Protein AF-A0A383DY87-F1 (afdb_monomer)

Sequence (233 aa):
DFVQFTLAMIGSVWAMVYILGLPEIGGLSNLIAHANVTEKLPLIPDLSDPDVWVPVLLVPLAVQWWASYYPGAEPGGGGYIAQRMFSAKDESNAVGATFLFNVAHYALRPWPWILIALSSLVIFPELSDIQKAFPNLPADKLGHDVAYPAMLTLLPSGLLGLVAASLIAAFMSTMSTQLNLGASYLVNDFYHRFIKPAATEKELVLAGRLFTVVSVILGAGLGLMLTSAGQAF

Organism: NCBI:txid408172

Secondary structure (DSSP, 8-state):
-HHHHHHHHHHHHHHHHHHHTSTTT-SHHHHHHSHHHHTT--SS--TT-HHHHIIIIIIIIIIIHHHHHSTTSSSS--HHHHHHHHTSSSHHHHHHHHHHHHIIIIIITHHHHHHHHHHHHHHS-SHHHHHHH-TTS-GGG-SGGGHHHHHHTTS-HHHHHHHHHHHHHHHHHHHHHHHHHHHHHIIIIIIIIII-TT--HHHHHHHHHHHHHHHHHHHHHHHHH-SSGGGG-

pLDDT: mean 89.26, std 10.47, range [43.16, 98.31]

Mean predicted aligned error: 5.81 Å

Radius of gyration: 21.39 Å; Cα contacts (8 Å, |Δi|>4): 187; chains: 1; bounding box: 53×43×60 Å

Structure (mmCIF, N/CA/C/O backbone):
data_AF-A0A383DY87-F1
#
_entry.id   AF-A0A383DY87-F1
#
loop_
_atom_site.group_PDB
_atom_site.id
_atom_site.type_symbol
_atom_site.label_atom_id
_atom_site.label_alt_id
_atom_site.label_comp_id
_atom_site.label_asym_id
_atom_site.label_entity_id
_atom_site.label_seq_id
_atom_site.pdbx_PDB_ins_code
_atom_site.Cartn_x
_atom_site.Cartn_y
_atom_site.Cartn_z
_atom_site.occupancy
_atom_site.B_iso_or_equiv
_atom_site.auth_seq_id
_atom_site.auth_comp_id
_atom_site.auth_asym_id
_atom_site.auth_atom_id
_atom_site.pdbx_PDB_model_num
ATOM 1 N N . ASP A 1 1 ? -14.732 -3.062 -0.267 1.00 76.00 1 ASP A N 1
ATOM 2 C CA . ASP A 1 1 ? -13.598 -4.013 -0.315 1.00 76.00 1 ASP A CA 1
ATOM 3 C C . ASP A 1 1 ? -13.589 -4.879 -1.567 1.00 76.00 1 ASP A C 1
ATOM 5 O O . ASP A 1 1 ? -12.727 -4.641 -2.395 1.00 76.00 1 ASP A O 1
ATOM 9 N N . PHE A 1 2 ? -14.532 -5.810 -1.776 1.00 85.12 2 PHE A N 1
ATOM 10 C CA . PHE A 1 2 ? -14.513 -6.710 -2.950 1.00 85.12 2 PHE A CA 1
ATOM 11 C C . PHE A 1 2 ? -14.425 -5.970 -4.297 1.00 85.12 2 PHE A C 1
ATOM 13 O O . PHE A 1 2 ? -13.460 -6.150 -5.028 1.00 85.12 2 PHE A O 1
ATOM 20 N N . VAL A 1 3 ? -15.371 -5.065 -4.583 1.00 88.31 3 VAL A N 1
ATOM 21 C CA . VAL A 1 3 ? -15.380 -4.269 -5.829 1.00 88.31 3 VAL A CA 1
ATOM 22 C C . VAL A 1 3 ? -14.084 -3.475 -5.995 1.00 88.31 3 VAL A C 1
ATOM 24 O O . VAL A 1 3 ? -13.485 -3.469 -7.064 1.00 88.31 3 VAL A O 1
ATOM 27 N N . GLN A 1 4 ? -13.627 -2.834 -4.922 1.00 87.50 4 GLN A N 1
ATOM 28 C CA . GLN A 1 4 ? -12.407 -2.035 -4.927 1.00 87.50 4 GLN A CA 1
ATOM 29 C C . GLN A 1 4 ? -11.164 -2.885 -5.205 1.00 87.50 4 GLN A C 1
ATOM 31 O O . GLN A 1 4 ? -10.328 -2.486 -6.008 1.00 87.50 4 GLN A O 1
ATOM 36 N N . PHE A 1 5 ? -11.055 -4.056 -4.577 1.00 88.62 5 PHE A N 1
ATOM 37 C CA . PHE A 1 5 ? -9.971 -5.000 -4.819 1.00 88.62 5 PHE A CA 1
ATOM 38 C C . PHE A 1 5 ? -10.000 -5.505 -6.262 1.00 88.62 5 PHE A C 1
ATOM 40 O O . PHE A 1 5 ? -8.972 -5.489 -6.927 1.00 88.62 5 PHE A O 1
ATOM 47 N N . THR A 1 6 ? -11.171 -5.881 -6.782 1.00 91.00 6 THR A N 1
ATOM 48 C CA . THR A 1 6 ? -11.323 -6.314 -8.176 1.00 91.00 6 THR A CA 1
ATOM 49 C C . THR A 1 6 ? -10.895 -5.221 -9.153 1.00 91.00 6 THR A C 1
ATOM 51 O O . THR A 1 6 ? -10.106 -5.494 -10.053 1.00 91.00 6 THR A O 1
ATOM 54 N N . LEU A 1 7 ? -11.351 -3.980 -8.962 1.00 91.62 7 LEU A N 1
ATOM 55 C CA . LEU A 1 7 ? -10.959 -2.853 -9.812 1.00 91.62 7 LEU A CA 1
ATOM 56 C C . LEU A 1 7 ? -9.460 -2.551 -9.710 1.00 91.62 7 LEU A C 1
ATOM 58 O O . LEU A 1 7 ? -8.820 -2.344 -10.737 1.00 91.62 7 LEU A O 1
ATOM 62 N N . ALA A 1 8 ? -8.895 -2.578 -8.499 1.00 92.19 8 ALA A N 1
ATOM 63 C CA . ALA A 1 8 ? -7.464 -2.381 -8.282 1.00 92.19 8 ALA A CA 1
ATOM 64 C C . ALA A 1 8 ? -6.629 -3.467 -8.966 1.00 92.19 8 ALA A C 1
ATOM 66 O O . ALA A 1 8 ? -5.635 -3.148 -9.606 1.00 92.19 8 ALA A O 1
ATOM 67 N N . MET A 1 9 ? -7.048 -4.732 -8.879 1.00 94.56 9 MET A N 1
ATOM 68 C CA . MET A 1 9 ? -6.357 -5.850 -9.521 1.00 94.56 9 MET A CA 1
ATOM 69 C C . MET A 1 9 ? -6.462 -5.800 -11.044 1.00 94.56 9 MET A C 1
ATOM 71 O O . MET A 1 9 ? -5.462 -6.000 -11.724 1.00 94.56 9 MET A O 1
ATOM 75 N N . ILE A 1 10 ? -7.642 -5.506 -11.597 1.00 95.00 10 ILE A N 1
ATOM 76 C CA . ILE A 1 10 ? -7.806 -5.338 -13.048 1.00 95.00 10 ILE A CA 1
ATOM 77 C C . ILE A 1 10 ? -6.935 -4.177 -13.537 1.00 95.00 10 ILE A C 1
ATOM 79 O O . ILE A 1 10 ? -6.194 -4.331 -14.506 1.00 95.00 10 ILE A O 1
ATOM 83 N N . GLY A 1 11 ? -6.993 -3.034 -12.848 1.00 95.81 11 GLY A N 1
ATOM 84 C CA . GLY A 1 11 ? -6.206 -1.854 -13.189 1.00 95.81 11 GLY A CA 1
ATOM 85 C C . GLY A 1 11 ? -4.703 -2.106 -13.103 1.00 95.81 11 GLY A C 1
ATOM 86 O O . GLY A 1 11 ? -3.984 -1.770 -14.038 1.00 95.81 11 GLY A O 1
ATOM 87 N N . SER A 1 12 ? -4.220 -2.732 -12.026 1.00 95.50 12 SER A N 1
ATOM 88 C CA . SER A 1 12 ? -2.789 -2.979 -11.833 1.00 95.50 12 SER A CA 1
ATOM 89 C C . SER A 1 12 ? -2.241 -4.025 -12.800 1.00 95.50 12 SER A C 1
ATOM 91 O O . SER A 1 12 ? -1.170 -3.813 -13.362 1.00 95.50 12 SER A O 1
ATOM 93 N N . VAL A 1 13 ? -2.978 -5.109 -13.068 1.00 97.12 13 VAL A N 1
ATOM 94 C CA . VAL A 1 13 ? -2.581 -6.119 -14.064 1.00 97.12 13 VAL A CA 1
ATOM 95 C C . VAL A 1 13 ? -2.562 -5.514 -15.464 1.00 97.12 13 VAL A C 1
ATOM 97 O O . VAL A 1 13 ? -1.609 -5.731 -16.207 1.00 97.12 13 VAL A O 1
ATOM 100 N N . TRP A 1 14 ? -3.571 -4.719 -15.828 1.00 97.69 14 TRP A N 1
ATOM 101 C CA . TRP A 1 14 ? -3.589 -4.059 -17.132 1.00 97.69 14 TRP A CA 1
ATOM 102 C C . TRP A 1 14 ? -2.451 -3.039 -17.263 1.00 97.69 14 TRP A C 1
ATOM 104 O O . TRP A 1 14 ? -1.745 -3.041 -18.271 1.00 97.69 14 TRP A O 1
ATOM 114 N N . ALA A 1 15 ? -2.201 -2.231 -16.230 1.00 97.94 15 ALA A N 1
ATOM 115 C CA . ALA A 1 15 ? -1.063 -1.315 -16.192 1.00 97.94 15 ALA A CA 1
ATOM 116 C C . ALA A 1 15 ? 0.270 -2.053 -16.332 1.00 97.94 15 ALA A C 1
ATOM 118 O O . ALA A 1 15 ? 1.098 -1.656 -17.143 1.00 97.94 15 ALA A O 1
ATOM 119 N N . MET A 1 16 ? 0.456 -3.160 -15.615 1.00 97.88 16 MET A N 1
ATOM 120 C CA . MET A 1 16 ? 1.646 -4.000 -15.723 1.00 97.88 16 MET A CA 1
ATOM 121 C C . MET A 1 16 ? 1.836 -4.522 -17.150 1.00 97.88 16 MET A C 1
ATOM 123 O O . MET A 1 16 ? 2.925 -4.391 -17.698 1.00 97.88 16 MET A O 1
ATOM 127 N N . VAL A 1 17 ? 0.793 -5.082 -17.772 1.00 98.06 17 VAL A N 1
ATOM 128 C CA . VAL A 1 17 ? 0.872 -5.584 -19.155 1.00 98.06 17 VAL A CA 1
ATOM 129 C C . VAL A 1 17 ? 1.217 -4.459 -20.130 1.00 98.06 17 VAL A C 1
ATOM 131 O O . VAL A 1 17 ? 2.051 -4.655 -21.010 1.00 98.06 17 VAL A O 1
ATOM 134 N N . TYR A 1 18 ? 0.614 -3.280 -19.961 1.00 98.31 18 TYR A N 1
ATOM 135 C CA . TYR A 1 18 ? 0.905 -2.116 -20.795 1.00 98.31 18 TYR A CA 1
ATOM 136 C C . TYR A 1 18 ? 2.360 -1.655 -20.643 1.00 98.31 18 TYR A C 1
ATOM 138 O O . TYR A 1 18 ? 3.049 -1.490 -21.644 1.00 98.31 18 TYR A O 1
ATOM 146 N N . ILE A 1 19 ? 2.839 -1.497 -19.404 1.00 98.31 19 ILE A N 1
ATOM 147 C CA . ILE A 1 19 ? 4.212 -1.067 -19.112 1.00 98.31 19 ILE A CA 1
ATOM 148 C C . ILE A 1 19 ? 5.224 -2.077 -19.652 1.00 98.31 19 ILE A C 1
ATOM 150 O O . ILE A 1 19 ? 6.151 -1.686 -20.348 1.00 98.31 19 ILE A O 1
ATOM 154 N N . LEU A 1 20 ? 5.027 -3.377 -19.422 1.00 98.06 20 LEU A N 1
ATOM 155 C CA . LEU A 1 20 ? 5.909 -4.406 -19.982 1.00 98.06 20 LEU A CA 1
ATOM 156 C C . LEU A 1 20 ? 5.929 -4.388 -21.518 1.00 98.06 20 LEU A C 1
ATOM 158 O O . LEU A 1 20 ? 6.928 -4.778 -22.112 1.00 98.06 20 LEU A O 1
ATOM 162 N N . GLY A 1 21 ? 4.843 -3.951 -22.157 1.00 97.56 21 GLY A N 1
ATOM 163 C CA . GLY A 1 21 ? 4.736 -3.813 -23.608 1.00 97.56 21 GLY A CA 1
ATOM 164 C C . GLY A 1 21 ? 5.394 -2.559 -24.190 1.00 97.56 21 GLY A C 1
ATOM 165 O O . GLY A 1 21 ? 5.408 -2.421 -25.414 1.00 97.56 21 GLY A O 1
ATOM 166 N N . LEU A 1 22 ? 5.926 -1.654 -23.361 1.00 97.81 22 LEU A N 1
ATOM 167 C CA . LEU A 1 22 ? 6.639 -0.471 -23.843 1.00 97.81 22 LEU A CA 1
ATOM 168 C C . LEU A 1 22 ? 7.894 -0.877 -24.636 1.00 97.81 22 LEU A C 1
ATOM 170 O O . LEU A 1 22 ? 8.576 -1.822 -24.227 1.00 97.81 22 LEU A O 1
ATOM 174 N N . PRO A 1 23 ? 8.231 -0.187 -25.743 1.00 96.75 23 PRO A N 1
ATOM 175 C CA . PRO A 1 23 ? 9.399 -0.513 -26.567 1.00 96.75 23 PRO A CA 1
ATOM 176 C C . PRO A 1 23 ? 10.720 -0.560 -25.793 1.00 96.75 23 PRO A C 1
ATOM 178 O O . PRO A 1 23 ? 11.583 -1.376 -26.101 1.00 96.75 23 PRO A O 1
ATOM 181 N N . GLU A 1 24 ? 10.862 0.295 -24.783 1.00 95.62 24 GLU A N 1
ATOM 182 C CA . GLU A 1 24 ? 12.036 0.400 -23.919 1.00 95.62 24 GLU A CA 1
ATOM 183 C C . GLU A 1 24 ? 12.226 -0.839 -23.032 1.00 95.62 24 GLU A C 1
ATOM 185 O O . GLU A 1 24 ? 13.351 -1.163 -22.663 1.00 95.62 24 GLU A O 1
ATOM 190 N N . ILE A 1 25 ? 11.136 -1.537 -22.695 1.00 97.00 25 ILE A N 1
ATOM 191 C CA . ILE A 1 25 ? 11.161 -2.743 -21.856 1.00 97.00 25 ILE A CA 1
ATOM 192 C C . ILE A 1 25 ? 11.125 -3.995 -22.731 1.00 97.00 25 ILE A C 1
ATOM 194 O O . ILE A 1 25 ? 11.920 -4.910 -22.542 1.00 97.00 25 ILE A O 1
ATOM 198 N N . GLY A 1 26 ? 10.219 -4.048 -23.710 1.00 95.31 26 GLY A N 1
ATOM 199 C CA . GLY A 1 26 ? 10.141 -5.136 -24.683 1.00 95.31 26 GLY A CA 1
ATOM 200 C C . GLY A 1 26 ? 9.722 -6.485 -24.085 1.00 95.31 26 GLY A C 1
ATOM 201 O O . GLY A 1 26 ? 10.110 -7.531 -24.601 1.00 95.31 26 GLY A O 1
ATOM 202 N N . GLY A 1 27 ? 8.936 -6.480 -23.008 1.00 97.00 27 GLY A N 1
ATOM 203 C CA . GLY A 1 27 ? 8.373 -7.669 -22.370 1.00 97.00 27 GLY A CA 1
ATOM 204 C C . GLY A 1 27 ? 9.140 -8.177 -21.147 1.00 97.00 27 GLY A C 1
ATOM 205 O O . GLY A 1 27 ? 10.221 -7.708 -20.795 1.00 97.00 27 GLY A O 1
ATOM 206 N N . LEU A 1 28 ? 8.563 -9.186 -20.484 1.00 97.12 28 LEU A N 1
ATOM 207 C CA . LEU A 1 28 ? 9.077 -9.719 -19.217 1.00 97.12 28 LEU A CA 1
ATOM 208 C C . LEU A 1 28 ? 10.483 -10.321 -19.345 1.00 97.12 28 LEU A C 1
ATOM 210 O O . LEU A 1 28 ? 11.316 -10.107 -18.471 1.00 97.12 28 LEU A O 1
ATOM 214 N N . SER A 1 29 ? 10.751 -11.064 -20.422 1.00 97.06 29 SER A N 1
ATOM 215 C CA . SER A 1 29 ? 12.051 -11.714 -20.637 1.00 97.06 29 SER A CA 1
ATOM 216 C C . SER A 1 29 ? 13.191 -10.703 -20.751 1.00 97.06 29 SER A C 1
ATOM 218 O O . SER A 1 29 ? 14.263 -10.933 -20.200 1.00 97.06 29 SER A O 1
ATOM 220 N N . ASN A 1 30 ? 12.943 -9.574 -21.416 1.00 97.00 30 ASN A N 1
ATOM 221 C CA . ASN A 1 30 ? 13.920 -8.498 -21.543 1.00 97.00 30 ASN A CA 1
ATOM 222 C C . ASN A 1 30 ? 14.085 -7.743 -20.223 1.00 97.00 30 ASN A C 1
ATOM 224 O O . ASN A 1 30 ? 15.213 -7.451 -19.839 1.00 97.00 30 ASN A O 1
ATOM 228 N N . LEU A 1 31 ? 12.990 -7.509 -19.489 1.00 97.69 31 LEU A N 1
ATOM 229 C CA . LEU A 1 31 ? 13.043 -6.860 -18.180 1.00 97.69 31 LEU A CA 1
ATOM 230 C C . LEU A 1 31 ? 13.955 -7.611 -17.199 1.00 97.69 31 LEU A C 1
ATOM 232 O O . LEU A 1 31 ? 14.837 -7.006 -16.601 1.00 97.69 31 LEU A O 1
ATOM 236 N N . ILE A 1 32 ? 13.768 -8.925 -17.037 1.00 96.44 32 ILE A N 1
ATOM 237 C CA . ILE A 1 32 ? 14.544 -9.714 -16.060 1.00 96.44 32 ILE A CA 1
ATOM 238 C C . ILE A 1 32 ? 16.015 -9.902 -16.469 1.00 96.44 32 ILE A C 1
ATOM 240 O O . ILE A 1 32 ? 16.871 -10.136 -15.617 1.00 96.44 32 ILE A O 1
ATOM 244 N N . ALA A 1 33 ? 16.311 -9.787 -17.765 1.00 96.81 33 ALA A N 1
ATOM 245 C CA . ALA A 1 33 ? 17.665 -9.846 -18.310 1.00 96.81 33 ALA A CA 1
ATOM 246 C C . ALA A 1 33 ? 18.356 -8.470 -18.363 1.00 96.81 33 ALA A C 1
ATOM 248 O O . ALA A 1 33 ? 19.527 -8.389 -18.731 1.00 96.81 33 ALA A O 1
ATOM 249 N N . HIS A 1 34 ? 17.644 -7.386 -18.039 1.00 97.25 34 HIS A N 1
ATOM 250 C CA . HIS A 1 34 ? 18.181 -6.035 -18.110 1.00 97.25 34 HIS A CA 1
ATOM 251 C C . HIS A 1 34 ? 19.218 -5.797 -17.004 1.00 97.25 34 HIS A C 1
ATOM 253 O O . HIS A 1 34 ? 18.975 -6.121 -15.841 1.00 97.25 34 HIS A O 1
ATOM 259 N N . ALA A 1 35 ? 20.340 -5.150 -17.340 1.00 96.06 35 ALA A N 1
ATOM 260 C CA . ALA A 1 35 ? 21.469 -4.943 -16.425 1.00 96.06 35 ALA A CA 1
ATOM 261 C C . ALA A 1 35 ? 21.061 -4.269 -15.098 1.00 96.06 35 ALA A C 1
ATOM 263 O O . ALA A 1 35 ? 21.439 -4.731 -14.028 1.00 96.06 35 ALA A O 1
ATOM 264 N N . ASN A 1 36 ? 20.204 -3.243 -15.162 1.00 95.19 36 ASN A N 1
ATOM 265 C CA . ASN A 1 36 ? 19.702 -2.532 -13.973 1.00 95.19 36 ASN A CA 1
ATOM 266 C C . ASN A 1 36 ? 18.763 -3.372 -13.081 1.00 95.19 36 ASN A C 1
ATOM 268 O O . ASN A 1 36 ? 18.454 -2.965 -11.963 1.00 95.19 36 ASN A O 1
ATOM 272 N N . VAL A 1 37 ? 18.265 -4.509 -13.576 1.00 95.94 37 VAL A N 1
ATOM 273 C CA . VAL A 1 37 ? 17.261 -5.344 -12.900 1.00 95.94 37 VAL A CA 1
ATOM 274 C C . VAL A 1 37 ? 17.875 -6.631 -12.366 1.00 95.94 37 VAL A C 1
ATOM 276 O O . VAL A 1 37 ? 17.525 -7.043 -11.264 1.00 95.94 37 VAL A O 1
ATOM 279 N N . THR A 1 38 ? 18.789 -7.265 -13.104 1.00 94.75 38 THR A N 1
ATOM 280 C CA . THR A 1 38 ? 19.307 -8.606 -12.784 1.00 94.75 38 THR A CA 1
ATOM 281 C C . THR A 1 38 ? 19.876 -8.709 -11.366 1.00 94.75 38 THR A C 1
ATOM 283 O O . THR A 1 38 ? 19.579 -9.671 -10.659 1.00 94.75 38 THR A O 1
ATOM 286 N N . GLU A 1 39 ? 20.610 -7.697 -10.902 1.00 90.94 39 GLU A N 1
ATOM 287 C CA . GLU A 1 39 ? 21.178 -7.668 -9.545 1.00 90.94 39 GLU A CA 1
ATOM 288 C C . GLU A 1 39 ? 20.133 -7.447 -8.435 1.00 90.94 39 GLU A C 1
ATOM 290 O O . GLU A 1 39 ? 20.428 -7.627 -7.257 1.00 90.94 39 GLU A O 1
ATOM 295 N N . LYS A 1 40 ? 18.899 -7.069 -8.789 1.00 90.19 40 LYS A N 1
ATOM 296 C CA . LYS A 1 40 ? 17.785 -6.818 -7.857 1.00 90.19 40 LYS A CA 1
ATOM 297 C C . LYS A 1 40 ? 16.792 -7.982 -7.763 1.00 90.19 40 LYS A C 1
ATOM 299 O O . LYS A 1 40 ? 15.863 -7.919 -6.965 1.00 90.19 40 LYS A O 1
ATOM 304 N N . LEU A 1 41 ? 16.967 -9.033 -8.568 1.00 91.81 41 LEU A N 1
ATOM 305 C CA . LEU A 1 41 ? 16.119 -10.233 -8.570 1.00 91.81 41 LEU A CA 1
ATOM 306 C C . LEU A 1 41 ? 16.367 -11.256 -7.443 1.00 91.81 41 LEU A C 1
ATOM 308 O O . LEU A 1 41 ? 15.444 -12.036 -7.183 1.00 91.81 41 LEU A O 1
ATOM 312 N N . PRO A 1 42 ? 17.550 -11.345 -6.797 1.00 90.88 42 PRO A N 1
ATOM 313 C CA . PRO A 1 42 ? 17.756 -12.316 -5.727 1.00 90.88 42 PRO A CA 1
ATOM 314 C C . PRO A 1 42 ? 16.723 -12.173 -4.599 1.00 90.88 42 PRO A C 1
ATOM 316 O O . PRO A 1 42 ? 16.540 -11.097 -4.039 1.00 90.88 42 PRO A O 1
ATOM 319 N N . LEU A 1 43 ? 16.063 -13.282 -4.241 1.00 86.62 43 LEU A N 1
ATOM 320 C CA . LEU A 1 43 ? 15.114 -13.327 -3.116 1.00 86.62 43 LEU A CA 1
ATOM 321 C C . LEU A 1 43 ? 15.808 -13.280 -1.751 1.00 86.62 43 LEU A C 1
ATOM 323 O O . LEU A 1 43 ? 15.196 -12.903 -0.755 1.00 86.62 43 LEU A O 1
ATOM 327 N N . ILE A 1 44 ? 17.066 -13.713 -1.704 1.00 89.06 44 ILE A N 1
ATOM 328 C CA . ILE A 1 44 ? 17.897 -13.683 -0.507 1.00 89.06 44 ILE A CA 1
ATOM 329 C C . ILE A 1 44 ? 18.917 -12.559 -0.717 1.00 89.06 44 ILE A C 1
ATOM 331 O O . ILE A 1 44 ? 19.602 -12.581 -1.744 1.00 89.06 44 ILE A O 1
ATOM 335 N N . PRO A 1 45 ? 19.009 -11.584 0.206 1.00 88.19 45 PRO A N 1
ATOM 336 C CA . PRO A 1 45 ? 19.999 -10.520 0.109 1.00 88.19 45 PRO A CA 1
ATOM 337 C C . PRO A 1 45 ? 21.418 -11.081 0.245 1.00 88.19 45 PRO A C 1
ATOM 339 O O . PRO A 1 45 ? 21.624 -12.173 0.778 1.00 88.19 45 PRO A O 1
ATOM 342 N N . ASP A 1 46 ? 22.405 -10.308 -0.198 1.00 87.56 46 ASP A N 1
ATOM 343 C CA . ASP A 1 46 ? 23.804 -10.636 0.045 1.00 87.56 46 ASP A CA 1
ATOM 344 C C . ASP A 1 46 ? 24.094 -10.629 1.554 1.00 87.56 46 ASP A C 1
ATOM 346 O O . ASP A 1 46 ? 24.019 -9.599 2.223 1.00 87.56 46 ASP A O 1
ATOM 350 N N . LEU A 1 47 ? 24.417 -11.804 2.097 1.00 91.31 47 LEU A N 1
ATOM 351 C CA . LEU A 1 47 ? 24.702 -11.980 3.520 1.00 91.31 47 LEU A CA 1
ATOM 352 C C . LEU A 1 47 ? 26.080 -11.434 3.927 1.00 91.31 47 LEU A C 1
ATOM 354 O O . LEU A 1 47 ? 26.394 -11.403 5.118 1.00 91.31 47 LEU A O 1
ATOM 358 N N . SER A 1 48 ? 26.909 -11.021 2.964 1.00 93.88 48 SER A N 1
ATOM 359 C CA . SER A 1 48 ? 28.207 -10.402 3.231 1.00 93.88 48 SER A CA 1
ATOM 360 C C . SER A 1 48 ? 28.109 -8.933 3.647 1.00 93.88 48 SER A C 1
ATOM 362 O O . SER A 1 48 ? 29.030 -8.452 4.307 1.00 93.88 48 SER A O 1
ATOM 364 N N . ASP A 1 49 ? 26.993 -8.257 3.342 1.00 90.31 49 ASP A N 1
ATOM 365 C CA . ASP A 1 49 ? 26.740 -6.854 3.687 1.00 90.31 49 ASP A CA 1
ATOM 366 C C . ASP A 1 49 ? 25.621 -6.721 4.745 1.00 90.31 49 ASP A C 1
ATOM 368 O O . ASP A 1 49 ? 24.428 -6.758 4.410 1.00 90.31 49 ASP A O 1
ATOM 372 N N . PRO A 1 50 ? 25.975 -6.574 6.040 1.00 91.75 50 PRO A N 1
ATOM 373 C CA . PRO A 1 50 ? 25.010 -6.408 7.123 1.00 91.75 50 PRO A CA 1
ATOM 374 C C . PRO A 1 50 ? 24.059 -5.230 6.944 1.00 91.75 50 PRO A C 1
ATOM 376 O O . PRO A 1 50 ? 22.910 -5.340 7.371 1.00 91.75 50 PRO A O 1
ATOM 379 N N . ASP A 1 51 ? 24.484 -4.150 6.288 1.00 88.88 51 ASP A N 1
ATOM 380 C CA . ASP A 1 51 ? 23.639 -2.970 6.088 1.00 88.88 51 ASP A CA 1
ATOM 381 C C . ASP A 1 51 ? 22.483 -3.263 5.115 1.00 88.88 51 ASP A C 1
ATOM 383 O O . ASP A 1 51 ? 21.457 -2.582 5.137 1.00 88.88 51 ASP A O 1
ATOM 387 N N . VAL A 1 52 ? 22.601 -4.330 4.315 1.00 85.62 52 VAL A N 1
ATOM 388 C CA . VAL A 1 52 ? 21.566 -4.802 3.389 1.00 85.62 52 VAL A CA 1
ATOM 389 C C . VAL A 1 52 ? 20.747 -5.945 3.987 1.00 85.62 52 VAL A C 1
ATOM 391 O O . VAL A 1 52 ? 19.516 -5.861 4.041 1.00 85.62 52 VAL A O 1
ATOM 394 N N . TRP A 1 53 ? 21.380 -7.035 4.439 1.00 90.81 53 TRP A N 1
ATOM 395 C CA . TRP A 1 53 ? 20.613 -8.218 4.854 1.00 90.81 53 TRP A CA 1
ATOM 396 C C . TRP A 1 53 ? 19.958 -8.065 6.227 1.00 90.81 53 TRP A C 1
ATOM 398 O O . TRP A 1 53 ? 18.915 -8.682 6.465 1.00 90.81 53 TRP A O 1
ATOM 408 N N . VAL A 1 54 ? 20.503 -7.244 7.133 1.00 90.19 54 VAL A N 1
ATOM 409 C CA . VAL A 1 54 ? 19.881 -7.054 8.451 1.00 90.19 54 VAL A CA 1
ATOM 410 C C . VAL A 1 54 ? 18.520 -6.364 8.314 1.00 90.19 54 VAL A C 1
ATOM 412 O O . VAL A 1 54 ? 17.542 -6.946 8.793 1.00 90.19 54 VAL A O 1
ATOM 415 N N . PRO A 1 55 ? 18.379 -5.210 7.629 1.00 88.50 55 PRO A N 1
ATOM 416 C CA . PRO A 1 55 ? 17.074 -4.566 7.474 1.00 88.50 55 PRO A CA 1
ATOM 417 C C . PRO A 1 55 ? 16.088 -5.356 6.603 1.00 88.50 55 PRO A C 1
ATOM 419 O O . PRO A 1 55 ? 14.890 -5.311 6.861 1.00 88.50 55 PRO A O 1
ATOM 422 N N . VAL A 1 56 ? 16.566 -6.080 5.583 1.00 86.38 56 VAL A N 1
ATOM 423 C CA . VAL A 1 56 ? 15.698 -6.766 4.603 1.00 86.38 56 VAL A CA 1
ATOM 424 C C . VAL A 1 56 ? 15.283 -8.174 5.045 1.00 86.38 56 VAL A C 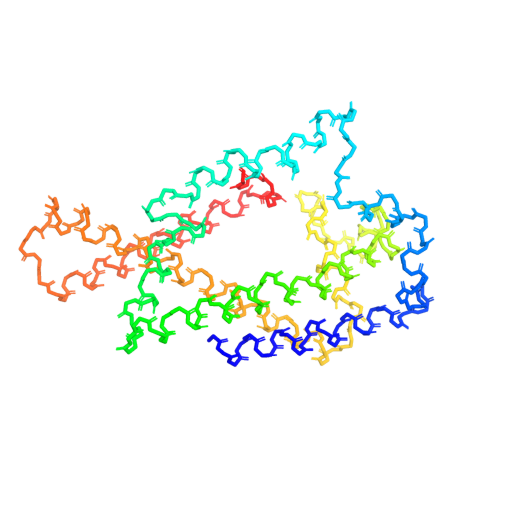1
ATOM 426 O O . VAL A 1 56 ? 14.194 -8.622 4.695 1.00 86.38 56 VAL A O 1
ATOM 429 N N . LEU A 1 57 ? 16.119 -8.883 5.812 1.00 89.81 57 LEU A N 1
ATOM 430 C CA . LEU A 1 57 ? 15.873 -10.277 6.203 1.00 89.81 57 LEU A CA 1
ATOM 431 C C . LEU A 1 57 ? 15.754 -10.451 7.720 1.00 89.81 57 LEU A C 1
ATOM 433 O O . LEU A 1 57 ? 14.750 -10.981 8.197 1.00 89.81 57 LEU A O 1
ATOM 437 N N . LEU A 1 58 ? 16.755 -10.015 8.494 1.00 90.06 58 LEU A N 1
ATOM 438 C CA . LEU A 1 58 ? 16.784 -10.281 9.938 1.00 90.06 58 LEU A CA 1
ATOM 439 C C . LEU A 1 58 ? 15.714 -9.500 10.692 1.00 90.06 58 LEU A C 1
ATOM 441 O O . LEU A 1 58 ? 15.002 -10.078 11.507 1.00 90.06 58 LEU A O 1
ATOM 445 N N . VAL A 1 59 ? 15.599 -8.197 10.438 1.00 88.75 59 VAL A N 1
ATOM 446 C CA . VAL A 1 59 ? 14.629 -7.335 11.119 1.00 88.75 59 VAL A CA 1
ATOM 447 C C . VAL A 1 59 ? 13.200 -7.818 10.856 1.00 88.75 59 VAL A C 1
ATOM 449 O O . VAL A 1 59 ? 12.484 -8.014 11.839 1.00 88.75 59 VAL A O 1
ATOM 452 N N . PRO A 1 60 ? 12.776 -8.122 9.612 1.00 86.31 60 PRO A N 1
ATOM 453 C CA . PRO A 1 60 ? 11.455 -8.688 9.367 1.00 86.31 60 PRO A CA 1
ATOM 454 C C . PRO A 1 60 ? 11.198 -10.021 10.080 1.00 86.31 60 PRO A C 1
ATOM 456 O O . PRO A 1 60 ? 10.139 -10.204 10.679 1.00 86.31 60 PRO A O 1
ATOM 459 N N . LEU A 1 61 ? 12.166 -10.945 10.070 1.00 86.19 61 LEU A N 1
ATOM 460 C CA . LEU A 1 61 ? 11.991 -12.284 10.648 1.00 86.19 61 LEU A CA 1
ATOM 461 C C . LEU A 1 61 ? 12.107 -12.332 12.174 1.00 86.19 61 LEU A C 1
ATOM 463 O O . LEU A 1 61 ? 11.420 -13.126 12.810 1.00 86.19 61 LEU A O 1
ATOM 467 N N . ALA A 1 62 ? 12.988 -11.530 12.768 1.00 86.38 62 ALA A N 1
ATOM 468 C CA . ALA A 1 62 ? 13.245 -11.551 14.203 1.00 86.38 62 ALA A CA 1
ATOM 469 C C . ALA A 1 62 ? 12.419 -10.497 14.939 1.00 86.38 62 ALA A C 1
ATOM 471 O O . ALA A 1 62 ? 11.770 -10.812 15.932 1.00 86.38 62 ALA A O 1
ATOM 472 N N . VAL A 1 63 ? 12.437 -9.251 14.459 1.00 83.25 63 VAL A N 1
ATOM 473 C CA . VAL A 1 63 ? 11.844 -8.110 15.167 1.00 83.25 63 VAL A CA 1
ATOM 474 C C . VAL A 1 63 ? 10.406 -7.885 14.727 1.00 83.25 63 VAL A C 1
ATOM 476 O O . VAL A 1 63 ? 9.522 -7.886 15.580 1.00 83.25 63 VAL A O 1
ATOM 479 N N . GLN A 1 64 ? 10.152 -7.724 13.423 1.00 78.62 64 GLN A N 1
ATOM 480 C CA . GLN A 1 64 ? 8.801 -7.443 12.938 1.00 78.62 64 GLN A CA 1
ATOM 481 C C . GLN A 1 64 ? 7.890 -8.629 13.211 1.00 78.62 64 GLN A C 1
ATOM 483 O O . GLN A 1 64 ? 6.869 -8.424 13.843 1.00 78.62 64 GLN A O 1
ATOM 488 N N . TRP A 1 65 ? 8.272 -9.864 12.861 1.00 77.12 65 TRP A N 1
ATOM 489 C CA . TRP A 1 65 ? 7.464 -11.049 13.170 1.00 77.12 65 TRP A CA 1
ATOM 490 C C . TRP A 1 65 ? 7.135 -11.159 14.663 1.00 77.12 65 TRP A C 1
ATOM 492 O O . TRP A 1 65 ? 5.975 -11.362 15.004 1.00 77.12 65 TRP A O 1
ATOM 502 N N . TRP A 1 66 ? 8.113 -10.970 15.555 1.00 75.25 66 TRP A N 1
ATOM 503 C CA . TRP A 1 66 ? 7.878 -11.012 17.002 1.00 75.25 66 TRP A CA 1
ATOM 504 C C . TRP A 1 66 ? 6.941 -9.891 17.476 1.00 75.25 66 TRP A C 1
ATOM 506 O O . TRP A 1 66 ? 5.994 -10.162 18.216 1.00 75.25 66 TRP A O 1
ATOM 516 N N . ALA A 1 67 ? 7.155 -8.653 17.018 1.00 70.12 67 ALA A N 1
ATOM 517 C CA . ALA A 1 67 ? 6.306 -7.506 17.348 1.00 70.12 67 ALA A CA 1
ATOM 518 C C . ALA A 1 67 ? 4.871 -7.676 16.812 1.00 70.12 67 ALA A C 1
ATOM 520 O O . ALA A 1 67 ? 3.898 -7.308 17.466 1.00 70.12 67 ALA A O 1
ATOM 521 N N . SER A 1 68 ? 4.754 -8.291 15.640 1.00 64.75 68 SER A N 1
ATOM 522 C CA . SER A 1 68 ? 3.526 -8.604 14.915 1.00 64.75 68 SER A CA 1
ATOM 523 C C . SER A 1 68 ? 2.783 -9.842 15.422 1.00 64.75 68 SER A C 1
ATOM 525 O O . SER A 1 68 ? 1.599 -10.012 15.133 1.00 64.75 68 SER A O 1
ATOM 527 N N . TYR A 1 69 ? 3.467 -10.734 16.142 1.00 55.12 69 TYR A N 1
ATOM 528 C CA . TYR A 1 69 ? 2.902 -11.971 16.685 1.00 55.12 69 TYR A CA 1
ATOM 529 C C . TYR A 1 69 ? 2.111 -11.736 17.979 1.00 55.12 69 TYR A C 1
ATOM 531 O O . TYR A 1 69 ? 1.313 -12.585 18.381 1.00 55.12 69 TYR A O 1
ATOM 539 N N . TYR A 1 70 ? 2.302 -10.588 18.640 1.00 51.53 70 TYR A N 1
ATOM 540 C CA . TYR A 1 70 ? 1.542 -10.255 19.839 1.00 51.53 70 TYR A CA 1
ATOM 541 C C . TYR A 1 70 ? 0.030 -10.245 19.534 1.00 51.53 70 TYR A C 1
ATOM 543 O O . TYR A 1 70 ? -0.372 -9.660 18.524 1.00 51.53 70 TYR A O 1
ATOM 551 N N . PRO A 1 71 ? -0.829 -10.854 20.380 1.00 43.16 71 PRO A N 1
ATOM 552 C CA . PRO A 1 71 ? -2.277 -10.815 20.190 1.00 43.16 71 PRO A CA 1
ATOM 553 C C . PRO A 1 71 ? -2.759 -9.366 20.041 1.00 43.16 71 PRO A C 1
ATOM 555 O O . PRO A 1 71 ? -2.668 -8.578 20.981 1.00 43.16 71 PRO A O 1
ATOM 558 N N . GLY A 1 72 ? -3.241 -9.004 18.850 1.00 49.59 72 GLY A N 1
ATOM 559 C CA . GLY A 1 72 ? -3.621 -7.626 18.521 1.00 49.59 72 GLY A CA 1
ATOM 560 C C . GLY A 1 72 ? -2.678 -6.869 17.573 1.00 49.59 72 GLY A C 1
ATOM 561 O O . GLY A 1 72 ? -3.018 -5.742 17.213 1.00 49.59 72 GLY A O 1
ATOM 562 N N . ALA A 1 73 ? -1.594 -7.479 17.078 1.00 49.72 73 ALA A N 1
ATOM 563 C CA . ALA A 1 73 ? -0.775 -6.973 15.969 1.00 49.72 73 ALA A CA 1
ATOM 564 C C . ALA A 1 73 ? -0.918 -7.848 14.698 1.00 49.72 73 ALA A C 1
ATOM 566 O O . ALA A 1 73 ? -1.284 -9.022 14.756 1.00 49.72 73 ALA A O 1
ATOM 567 N N . GLU A 1 74 ? -0.730 -7.261 13.513 1.00 55.88 74 GLU A N 1
ATOM 568 C CA . GLU A 1 74 ? -0.815 -7.982 12.230 1.00 55.88 74 GLU A CA 1
ATOM 569 C C . GLU A 1 74 ? 0.470 -8.778 11.970 1.00 55.88 74 GLU A C 1
ATOM 571 O O . GLU A 1 74 ? 1.525 -8.164 12.088 1.00 55.88 74 GLU A O 1
ATOM 576 N N . PRO A 1 75 ? 0.434 -10.062 11.546 1.00 51.34 75 PRO A N 1
ATOM 577 C CA . PRO A 1 75 ? -0.727 -10.820 11.066 1.00 51.34 75 PRO A CA 1
ATOM 578 C C . PRO A 1 75 ? -1.400 -11.710 12.132 1.00 51.34 75 PRO A C 1
ATOM 580 O O . PRO A 1 75 ? -2.359 -12.409 11.812 1.00 51.34 75 PRO A O 1
ATOM 583 N N . GLY A 1 76 ? -0.949 -11.684 13.391 1.00 50.72 76 GLY A N 1
ATOM 584 C CA . GLY A 1 76 ? -1.402 -12.556 14.488 1.00 50.72 76 GLY A CA 1
ATOM 585 C C . GLY A 1 76 ? -2.808 -12.284 15.049 1.00 50.72 76 GLY A C 1
ATOM 586 O O . GLY A 1 76 ? -3.117 -12.724 16.153 1.00 50.72 76 GLY A O 1
ATOM 587 N N . GLY A 1 77 ? -3.670 -11.569 14.320 1.00 51.84 77 GLY A N 1
ATOM 588 C CA . GLY A 1 77 ? -5.003 -11.181 14.796 1.00 51.84 77 GLY A CA 1
ATOM 589 C C . GLY A 1 77 ? -5.075 -9.750 15.325 1.00 51.84 77 GLY A C 1
ATOM 590 O O . GLY A 1 77 ? -5.693 -9.501 16.359 1.00 51.84 77 GLY A O 1
ATOM 591 N N . GLY A 1 78 ? -4.468 -8.805 14.597 1.00 62.91 78 GLY A N 1
ATOM 592 C CA . GLY A 1 78 ? -4.669 -7.364 14.769 1.00 62.91 78 GLY A CA 1
ATOM 593 C C . GLY A 1 78 ? -6.129 -6.983 15.032 1.00 62.91 78 GLY A C 1
ATOM 594 O O . GLY A 1 78 ? -7.033 -7.622 14.491 1.00 62.91 78 GLY A O 1
ATOM 595 N N . GLY A 1 79 ? -6.377 -5.940 15.834 1.00 65.75 79 GLY A N 1
ATOM 596 C CA . GLY A 1 79 ? -7.724 -5.588 16.316 1.00 65.75 79 GLY A CA 1
ATOM 597 C C . GLY A 1 79 ? -8.816 -5.569 15.232 1.00 65.75 79 GLY A C 1
ATOM 598 O O . GLY A 1 79 ? -9.905 -6.098 15.445 1.00 65.75 79 GLY A O 1
ATOM 599 N N . TYR A 1 80 ? -8.524 -5.063 14.030 1.00 69.81 80 TYR A N 1
ATOM 600 C CA . TYR A 1 80 ? -9.493 -5.063 12.925 1.00 69.81 80 TYR A CA 1
ATOM 601 C C . TYR A 1 80 ? -9.596 -6.409 12.172 1.00 69.81 80 TYR A C 1
ATOM 603 O O . TYR A 1 80 ? -10.650 -6.710 11.610 1.00 69.81 80 TYR A O 1
ATOM 611 N N . ILE A 1 81 ? -8.542 -7.239 12.135 1.00 74.19 81 ILE A N 1
ATOM 612 C CA . ILE A 1 81 ? -8.616 -8.604 11.575 1.00 74.19 81 ILE A CA 1
ATOM 613 C C . ILE A 1 81 ? -9.500 -9.458 12.481 1.00 74.19 81 ILE A C 1
ATOM 615 O O . ILE A 1 81 ? -10.404 -10.130 11.988 1.00 74.19 81 ILE A O 1
ATOM 619 N N . ALA A 1 82 ? -9.311 -9.357 13.800 1.00 75.25 82 ALA A N 1
ATOM 620 C CA . ALA A 1 82 ? -10.170 -10.010 14.779 1.00 75.25 82 ALA A CA 1
ATOM 621 C C . ALA A 1 82 ? -11.637 -9.574 14.617 1.00 75.25 82 ALA A C 1
ATOM 623 O O . ALA A 1 82 ? -12.520 -10.426 14.542 1.00 75.25 82 ALA A O 1
ATOM 624 N N . GLN A 1 83 ? -11.909 -8.272 14.441 1.00 74.75 83 GLN A N 1
ATOM 625 C CA . GLN A 1 83 ? -13.262 -7.776 14.134 1.00 74.75 83 GLN A CA 1
ATOM 626 C C . GLN A 1 83 ? -13.865 -8.433 12.882 1.00 74.75 83 GLN A C 1
ATOM 628 O O . GLN A 1 83 ? -15.035 -8.821 12.889 1.00 74.75 83 GLN A O 1
ATOM 633 N N . ARG A 1 84 ? -13.076 -8.590 11.811 1.00 79.25 84 ARG A N 1
ATOM 634 C CA . ARG A 1 84 ? -13.521 -9.251 10.573 1.00 79.25 84 ARG A CA 1
ATOM 635 C C . ARG A 1 84 ? -13.791 -10.741 10.782 1.00 79.25 84 ARG A C 1
ATOM 637 O O . ARG A 1 84 ? -14.789 -11.239 10.271 1.00 79.25 84 ARG A O 1
ATOM 644 N N . MET A 1 85 ? -12.955 -11.430 11.558 1.00 84.56 85 MET A N 1
ATOM 645 C CA . MET A 1 85 ? -13.150 -12.843 11.898 1.00 84.56 85 MET A CA 1
ATOM 646 C C . MET A 1 85 ? -14.399 -13.053 12.763 1.00 84.56 85 MET A C 1
ATOM 648 O O . MET A 1 85 ? -15.193 -13.937 12.464 1.00 84.56 85 MET A O 1
ATOM 652 N N . PHE A 1 86 ? -14.629 -12.214 13.778 1.00 84.06 86 PHE A N 1
ATOM 653 C CA . PHE A 1 86 ? -15.814 -12.303 14.646 1.00 84.06 86 PHE A CA 1
ATOM 654 C C . PHE A 1 86 ? -17.120 -11.904 13.954 1.00 84.06 86 PHE A C 1
ATOM 656 O O . PHE A 1 86 ? -18.196 -12.269 14.417 1.00 84.06 86 PHE A O 1
ATOM 663 N N . SER A 1 87 ? -17.034 -11.175 12.841 1.00 86.81 87 SER A N 1
ATOM 664 C CA . SER A 1 87 ? -18.191 -10.850 12.001 1.00 86.81 87 SER A CA 1
ATOM 665 C C . SER A 1 87 ? -18.551 -11.976 11.022 1.00 86.81 87 SER A C 1
ATOM 667 O O . SER A 1 87 ? -19.571 -11.888 10.336 1.00 86.81 87 SER A O 1
ATOM 669 N N . ALA A 1 88 ? -17.719 -13.019 10.912 1.00 90.88 88 ALA A N 1
ATOM 670 C CA . ALA A 1 88 ? -18.017 -14.179 10.085 1.00 90.88 88 ALA A CA 1
ATOM 671 C C . ALA A 1 88 ? -19.108 -15.045 10.731 1.00 90.88 88 ALA A C 1
ATOM 673 O O . ALA A 1 88 ? -19.247 -15.111 11.949 1.00 90.88 88 ALA A O 1
ATOM 674 N N . LYS A 1 89 ? -19.874 -15.745 9.891 1.00 93.06 89 LYS A N 1
ATOM 675 C CA . LYS A 1 89 ? -20.987 -16.600 10.328 1.00 93.06 89 LYS A CA 1
ATOM 676 C C . LYS A 1 89 ? -20.550 -17.713 11.290 1.00 93.06 89 LYS A C 1
ATOM 678 O O . LYS A 1 89 ? -21.292 -18.054 12.205 1.00 93.06 89 LYS A O 1
ATOM 683 N N . ASP A 1 90 ? -19.388 -18.302 11.032 1.00 94.50 90 ASP A N 1
ATOM 684 C CA . ASP A 1 90 ? -18.793 -19.390 11.801 1.00 94.50 90 ASP A CA 1
ATOM 685 C C . ASP A 1 90 ? -17.273 -19.434 11.560 1.00 94.50 90 ASP A C 1
ATOM 687 O O . ASP A 1 90 ? -16.734 -18.726 10.702 1.00 94.50 90 ASP A O 1
ATOM 691 N N . GLU A 1 91 ? -16.583 -20.275 12.329 1.00 92.06 91 GLU A N 1
ATOM 692 C CA . GLU A 1 91 ? -15.129 -20.439 12.271 1.00 92.06 91 GLU A CA 1
ATOM 693 C C . GLU A 1 91 ? -14.638 -20.881 10.886 1.00 92.06 91 GLU A C 1
ATOM 695 O O . GLU A 1 91 ? -13.634 -20.369 10.395 1.00 92.06 91 GLU A O 1
ATOM 700 N N . SER A 1 92 ? -15.362 -21.781 10.215 1.00 94.38 92 SER A N 1
ATOM 701 C CA . SER A 1 92 ? -14.978 -22.260 8.884 1.00 94.38 92 SER A CA 1
ATOM 702 C C . SER A 1 92 ? -14.980 -21.122 7.860 1.00 94.38 92 SER A C 1
ATOM 704 O O . SER A 1 92 ? -14.020 -20.966 7.101 1.00 94.38 92 SER A O 1
ATOM 706 N N . ASN A 1 93 ? -16.009 -20.270 7.888 1.00 92.88 93 ASN A N 1
ATOM 707 C CA . ASN A 1 93 ? -16.072 -19.068 7.062 1.00 92.88 93 ASN A CA 1
ATOM 708 C C . ASN A 1 93 ? -14.965 -18.064 7.421 1.00 92.88 93 ASN A C 1
ATOM 710 O O . ASN A 1 93 ? -14.364 -17.485 6.516 1.00 92.88 93 ASN A O 1
ATOM 714 N N . ALA A 1 94 ? -14.663 -17.875 8.711 1.00 90.06 94 ALA A N 1
ATOM 715 C CA . ALA A 1 94 ? -13.580 -16.995 9.153 1.00 90.06 94 ALA A CA 1
ATOM 716 C C . ALA A 1 94 ? -12.211 -17.464 8.629 1.00 90.06 94 ALA A C 1
ATOM 718 O O . ALA A 1 94 ? -11.467 -16.678 8.042 1.00 90.06 94 ALA A O 1
ATOM 719 N N . VAL A 1 95 ? -11.894 -18.752 8.784 1.00 89.06 95 VAL A N 1
ATOM 720 C CA . VAL A 1 95 ? -10.641 -19.354 8.302 1.00 89.06 95 VAL A CA 1
ATOM 721 C C . VAL A 1 95 ? -10.552 -19.274 6.778 1.00 89.06 95 VAL A C 1
ATOM 723 O O . VAL A 1 95 ? -9.526 -18.850 6.244 1.00 89.06 95 VAL A O 1
ATOM 726 N N . GLY A 1 96 ? -11.632 -19.617 6.070 1.00 91.06 96 GLY A N 1
ATOM 727 C CA . GLY A 1 96 ? -11.691 -19.537 4.610 1.00 91.06 96 GLY A CA 1
ATOM 728 C C . GLY A 1 96 ? -11.476 -18.115 4.083 1.00 91.06 96 GLY A C 1
ATOM 729 O O . GLY A 1 96 ? -10.687 -17.913 3.158 1.00 91.06 96 GLY A O 1
ATOM 730 N N . ALA A 1 97 ? -12.111 -17.116 4.704 1.00 88.75 97 ALA A N 1
ATOM 731 C CA . ALA A 1 97 ? -11.923 -15.709 4.355 1.00 88.75 97 ALA A CA 1
ATOM 732 C C . ALA A 1 97 ? -10.479 -15.240 4.599 1.00 88.75 97 ALA A C 1
ATOM 734 O O . ALA A 1 97 ? -9.903 -14.557 3.751 1.00 88.75 97 ALA A O 1
ATOM 735 N N . THR A 1 98 ? -9.867 -15.646 5.715 1.00 86.25 98 THR A N 1
ATOM 736 C CA . THR A 1 98 ? -8.464 -15.332 6.026 1.00 86.25 98 THR A CA 1
ATOM 737 C C . THR A 1 98 ? -7.501 -15.986 5.036 1.00 86.25 98 THR A C 1
ATOM 739 O O . THR A 1 98 ? -6.544 -15.345 4.597 1.00 86.25 98 THR A O 1
ATOM 742 N N . PHE A 1 99 ? -7.745 -17.232 4.627 1.00 89.44 99 PHE A N 1
ATOM 743 C CA . PHE A 1 99 ? -6.919 -17.895 3.616 1.00 89.44 99 PHE A CA 1
ATOM 744 C C . PHE A 1 99 ? -7.036 -17.205 2.253 1.00 89.44 99 PHE A C 1
ATOM 746 O O . PHE A 1 99 ? -6.021 -16.894 1.625 1.00 89.44 99 PHE A O 1
ATOM 753 N N . LEU A 1 100 ? -8.264 -16.881 1.834 1.00 90.06 100 LEU A N 1
ATOM 754 C CA . LEU A 1 100 ? -8.511 -16.113 0.615 1.00 90.06 100 LEU A CA 1
ATOM 755 C C . LEU A 1 100 ? -7.787 -14.764 0.655 1.00 90.06 100 LEU A C 1
ATOM 757 O O . LEU A 1 100 ? -7.140 -14.395 -0.324 1.00 90.06 100 LEU A O 1
ATOM 761 N N . PHE A 1 101 ? -7.859 -14.049 1.781 1.00 85.81 101 PHE A N 1
ATOM 762 C CA . PHE A 1 101 ? -7.137 -12.795 1.970 1.00 85.81 101 PHE A CA 1
ATOM 763 C C . PHE A 1 101 ? -5.631 -12.989 1.797 1.00 85.81 101 PHE A C 1
ATOM 765 O O . PHE A 1 101 ? -5.028 -12.249 1.030 1.00 85.81 101 PHE A O 1
ATOM 772 N N . ASN A 1 102 ? -5.025 -13.995 2.433 1.00 85.75 102 ASN A N 1
ATOM 773 C CA . ASN A 1 102 ? -3.584 -14.227 2.326 1.00 85.75 102 ASN A CA 1
ATOM 774 C C . ASN A 1 102 ? -3.141 -14.505 0.883 1.00 85.75 102 ASN A C 1
ATOM 776 O O . ASN A 1 102 ? -2.194 -13.887 0.394 1.00 85.75 102 ASN A O 1
ATOM 780 N N . VAL A 1 103 ? -3.861 -15.372 0.168 1.00 90.00 103 VAL A N 1
ATOM 781 C CA . VAL A 1 103 ? -3.557 -15.671 -1.239 1.00 90.00 103 VAL A CA 1
ATOM 782 C C . VAL A 1 103 ? -3.740 -14.427 -2.108 1.00 90.00 103 VAL A C 1
ATOM 784 O O . VAL A 1 103 ? -2.847 -14.050 -2.867 1.00 90.00 103 VAL A O 1
ATOM 787 N N . ALA A 1 104 ? -4.876 -13.746 -1.985 1.00 90.50 104 ALA A N 1
ATOM 788 C CA . ALA A 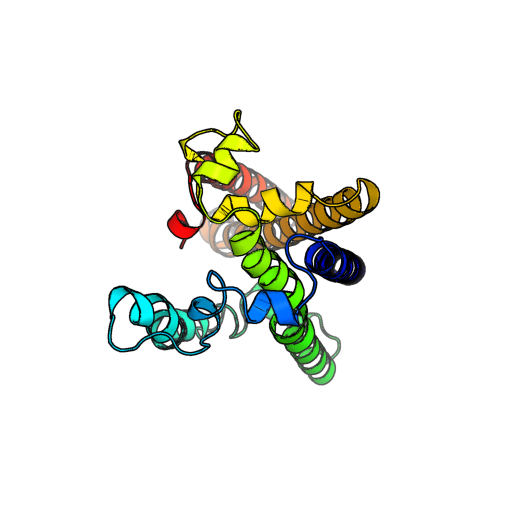1 104 ? -5.178 -12.588 -2.811 1.00 90.50 104 ALA A CA 1
ATOM 789 C C . ALA A 1 104 ? -4.225 -11.414 -2.529 1.00 90.50 104 ALA A C 1
ATOM 791 O O . ALA A 1 104 ? -3.741 -10.782 -3.463 1.00 90.50 104 ALA A O 1
ATOM 792 N N . HIS A 1 105 ? -3.934 -11.129 -1.260 1.00 84.62 105 HIS A N 1
ATOM 793 C CA . HIS A 1 105 ? -3.220 -9.935 -0.808 1.00 84.62 105 HIS A CA 1
ATOM 794 C C . HIS A 1 105 ? -1.696 -10.074 -0.828 1.00 84.62 105 HIS A C 1
ATOM 796 O O . HIS A 1 105 ? -1.023 -9.108 -1.195 1.00 84.62 105 HIS A O 1
ATOM 802 N N . TYR A 1 106 ? -1.162 -11.231 -0.423 1.00 84.00 106 TYR A N 1
ATOM 803 C CA . TYR A 1 106 ? 0.283 -11.457 -0.330 1.00 84.00 106 TYR A CA 1
ATOM 804 C C . TYR A 1 106 ? 0.827 -12.258 -1.509 1.00 84.00 106 TYR A C 1
ATOM 806 O O . TYR A 1 106 ? 1.897 -11.929 -2.006 1.00 84.00 106 TYR A O 1
ATOM 814 N N . ALA A 1 107 ? 0.107 -13.275 -1.994 1.00 88.50 107 ALA A N 1
ATOM 815 C CA . ALA A 1 107 ? 0.632 -14.118 -3.070 1.00 88.50 107 ALA A CA 1
ATOM 816 C C . ALA A 1 107 ? 0.377 -13.538 -4.468 1.00 88.50 107 ALA A C 1
ATOM 818 O O . ALA A 1 107 ? 1.252 -13.617 -5.322 1.00 88.50 107 ALA A O 1
ATOM 819 N N . LEU A 1 108 ? -0.809 -12.971 -4.721 1.00 90.94 108 LEU A N 1
ATOM 820 C CA . LEU A 1 108 ? -1.200 -12.511 -6.061 1.00 90.94 108 LEU A CA 1
ATOM 821 C C . LEU A 1 108 ? -1.013 -11.012 -6.251 1.00 90.94 108 LEU A C 1
ATOM 823 O O . LEU A 1 108 ? -0.420 -10.577 -7.238 1.00 90.94 108 LEU A O 1
ATOM 827 N N . ARG A 1 109 ? -1.533 -10.216 -5.313 1.00 90.81 109 ARG A N 1
ATOM 828 C CA . ARG A 1 109 ? -1.569 -8.766 -5.457 1.00 90.81 109 ARG A CA 1
ATOM 829 C C . ARG A 1 109 ? -0.188 -8.144 -5.655 1.00 90.81 109 ARG A C 1
ATOM 831 O O . ARG A 1 109 ? -0.129 -7.299 -6.514 1.00 90.81 109 ARG A O 1
ATOM 838 N N . PRO A 1 110 ? 0.919 -8.481 -4.977 1.00 93.00 110 PRO A N 1
ATOM 839 C CA . PRO A 1 110 ? 2.142 -7.678 -5.107 1.00 93.00 110 PRO A CA 1
ATOM 840 C C . PRO A 1 110 ? 2.778 -7.679 -6.509 1.00 93.00 110 PRO A C 1
ATOM 842 O O . PRO A 1 110 ? 3.421 -6.700 -6.882 1.00 93.00 110 PRO A O 1
ATOM 845 N N . TRP A 1 111 ? 2.574 -8.731 -7.311 1.00 94.88 111 TRP A N 1
ATOM 846 C CA . TRP A 1 111 ? 3.305 -8.941 -8.567 1.00 94.88 111 TRP A CA 1
ATOM 847 C C . TRP A 1 111 ? 3.174 -7.819 -9.604 1.00 94.88 111 TRP A C 1
ATOM 849 O O . TRP A 1 111 ? 4.214 -7.374 -10.090 1.00 94.88 111 TRP A O 1
ATOM 859 N N . PRO A 1 112 ? 1.973 -7.297 -9.933 1.00 96.06 112 PRO A N 1
ATOM 860 C CA . PRO A 1 112 ? 1.862 -6.161 -10.843 1.00 96.06 112 PRO A CA 1
ATOM 861 C C . PRO A 1 112 ? 2.653 -4.932 -10.392 1.00 96.06 112 PRO A C 1
ATOM 863 O O . PRO A 1 112 ? 3.297 -4.285 -11.211 1.00 96.06 112 PRO A O 1
ATOM 866 N N . TRP A 1 113 ? 2.655 -4.628 -9.091 1.00 94.25 113 TRP A N 1
ATOM 867 C CA . TRP A 1 113 ? 3.407 -3.494 -8.552 1.00 94.25 113 TRP A CA 1
ATOM 868 C C . TRP A 1 113 ? 4.914 -3.746 -8.587 1.00 94.25 113 TRP A C 1
ATOM 870 O O . TRP A 1 113 ? 5.650 -2.851 -8.990 1.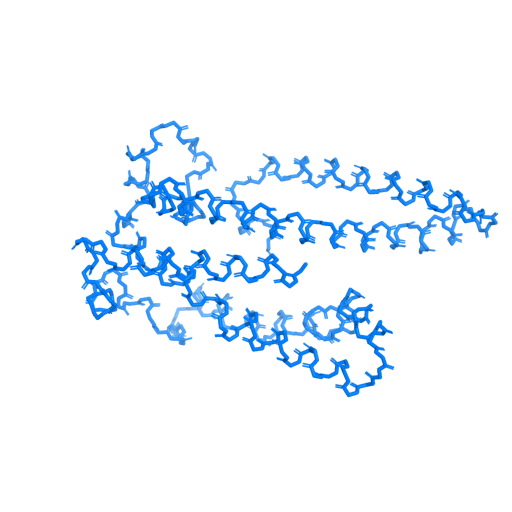00 94.25 113 TRP A O 1
ATOM 880 N N . ILE A 1 114 ? 5.366 -4.957 -8.241 1.00 95.56 114 ILE A N 1
ATOM 881 C CA . ILE A 1 114 ? 6.783 -5.349 -8.324 1.00 95.56 114 ILE A CA 1
ATOM 882 C C . ILE A 1 114 ? 7.285 -5.219 -9.762 1.00 95.56 114 ILE A C 1
ATOM 884 O O . ILE A 1 114 ? 8.327 -4.618 -9.994 1.00 95.56 114 ILE A O 1
ATOM 888 N N . LEU A 1 115 ? 6.539 -5.724 -10.746 1.00 97.50 115 LEU A N 1
ATOM 889 C CA . LEU A 1 115 ? 6.958 -5.672 -12.148 1.00 97.50 115 LEU A CA 1
ATOM 890 C C . LEU A 1 115 ? 6.976 -4.242 -12.704 1.00 97.50 115 LEU A C 1
ATOM 892 O O . LEU A 1 115 ? 7.883 -3.902 -13.464 1.00 97.50 115 LEU A O 1
ATOM 896 N N . ILE A 1 116 ? 6.039 -3.382 -12.291 1.00 97.62 116 ILE A N 1
ATOM 897 C CA . ILE A 1 116 ? 6.081 -1.948 -12.624 1.00 97.62 116 ILE A CA 1
ATOM 898 C C . ILE A 1 116 ? 7.282 -1.263 -11.947 1.00 97.62 116 ILE A C 1
ATOM 900 O O . ILE A 1 116 ? 7.943 -0.445 -12.581 1.00 97.62 116 ILE A O 1
ATOM 904 N N . ALA A 1 117 ? 7.600 -1.609 -10.697 1.00 96.12 117 ALA A N 1
ATOM 905 C CA . ALA A 1 117 ? 8.756 -1.062 -9.986 1.00 96.12 117 ALA A CA 1
ATOM 906 C C . ALA A 1 117 ? 10.090 -1.510 -10.608 1.00 96.12 117 ALA A C 1
ATOM 908 O O . ALA A 1 117 ? 10.979 -0.695 -10.813 1.00 96.12 117 ALA A O 1
ATOM 909 N N . LEU A 1 118 ? 10.232 -2.779 -11.002 1.00 97.31 118 LEU A N 1
ATOM 910 C CA . LEU A 1 118 ? 11.412 -3.232 -11.748 1.00 97.31 118 LEU A CA 1
ATOM 911 C C . LEU A 1 118 ? 11.523 -2.516 -13.100 1.00 97.31 118 LEU A C 1
ATOM 913 O O . LEU A 1 118 ? 12.611 -2.127 -13.511 1.00 97.31 118 LEU A O 1
ATOM 917 N N . SER A 1 119 ? 10.389 -2.284 -13.765 1.00 98.00 119 SER A N 1
ATOM 918 C CA . SER A 1 119 ? 10.335 -1.525 -15.018 1.00 98.00 119 SER A CA 1
ATOM 919 C C . SER A 1 119 ? 10.789 -0.071 -14.848 1.00 98.00 119 SER A C 1
ATOM 921 O O . SER A 1 119 ? 11.380 0.492 -15.770 1.00 98.00 119 SER A O 1
ATOM 923 N N . SER A 1 120 ? 10.587 0.543 -13.675 1.00 97.62 120 SER A N 1
ATOM 924 C CA . SER A 1 120 ? 11.073 1.905 -13.430 1.00 97.62 120 SER A CA 1
ATOM 925 C C . SER A 1 120 ? 12.596 1.991 -13.407 1.00 97.62 120 SER A C 1
ATOM 927 O O . SER A 1 120 ? 13.122 3.036 -13.752 1.00 97.62 120 SER A O 1
ATOM 929 N N . LEU A 1 121 ? 13.312 0.906 -13.089 1.00 96.88 121 LEU A N 1
ATOM 930 C CA . LEU A 1 121 ? 14.782 0.862 -13.151 1.00 96.88 121 LEU A CA 1
ATOM 931 C C . LEU A 1 121 ? 15.325 0.905 -14.591 1.00 96.88 121 LEU A C 1
ATOM 933 O O . LEU A 1 121 ? 16.516 1.139 -14.796 1.00 96.88 121 LEU A O 1
ATOM 937 N N . VAL A 1 122 ? 14.466 0.660 -15.585 1.00 97.12 122 VAL A N 1
ATOM 938 C CA . VAL A 1 122 ? 14.788 0.766 -17.016 1.00 97.12 122 VAL A CA 1
ATOM 939 C C . VAL A 1 122 ? 14.399 2.144 -17.552 1.00 97.12 122 VAL A C 1
ATOM 941 O O . VAL A 1 122 ? 15.207 2.791 -18.210 1.00 97.12 122 VAL A O 1
ATOM 944 N N . ILE A 1 123 ? 13.180 2.608 -17.253 1.00 97.12 123 ILE A N 1
ATOM 945 C CA . ILE A 1 123 ? 12.651 3.881 -17.778 1.00 97.12 123 ILE A CA 1
ATOM 946 C C . ILE A 1 123 ? 13.230 5.103 -17.051 1.00 97.12 123 ILE A C 1
ATOM 948 O O . ILE A 1 123 ? 13.538 6.113 -17.679 1.00 97.12 123 ILE A O 1
ATOM 952 N N . PHE A 1 124 ? 13.385 5.008 -15.730 1.00 96.75 124 PHE A N 1
ATOM 953 C CA . PHE A 1 124 ? 13.915 6.056 -14.858 1.00 96.75 124 PHE A CA 1
ATOM 954 C C . PHE A 1 124 ? 15.044 5.494 -13.973 1.00 96.75 124 PHE A C 1
ATOM 956 O O . PHE A 1 124 ? 14.851 5.354 -12.761 1.00 96.75 124 PHE A O 1
ATOM 963 N N . PRO A 1 125 ? 16.211 5.139 -14.551 1.00 94.94 125 PRO A N 1
ATOM 964 C CA . PRO A 1 125 ? 17.294 4.497 -13.803 1.00 94.94 125 PRO A CA 1
ATOM 965 C C . PRO A 1 125 ? 17.786 5.344 -12.628 1.00 94.94 125 PRO A C 1
ATOM 967 O O . PRO A 1 125 ? 18.032 4.819 -11.546 1.00 94.94 125 PRO A O 1
ATOM 970 N N . GLU A 1 126 ? 17.878 6.660 -12.834 1.00 94.44 126 GLU A N 1
ATOM 971 C CA . GLU A 1 126 ? 18.373 7.605 -11.842 1.00 94.44 126 GLU A CA 1
ATOM 972 C C . GLU A 1 126 ? 17.289 8.600 -11.416 1.00 94.44 126 GLU A C 1
ATOM 974 O O . GLU A 1 126 ? 16.432 9.012 -12.203 1.00 94.44 126 GLU A O 1
ATOM 979 N N . LEU A 1 127 ? 17.391 9.110 -10.183 1.00 92.31 127 LEU A N 1
ATOM 980 C CA . LEU A 1 127 ? 16.503 10.180 -9.697 1.00 92.31 127 LEU A CA 1
ATOM 981 C C . LEU A 1 127 ? 16.572 11.435 -10.582 1.00 92.31 127 LEU A C 1
ATOM 983 O O . LEU A 1 127 ? 15.588 12.161 -10.720 1.00 92.31 127 LEU A O 1
ATOM 987 N N . SER A 1 128 ? 17.716 11.677 -11.230 1.00 93.94 128 SER A N 1
ATOM 988 C CA . SER A 1 128 ? 17.868 12.796 -12.161 1.00 93.94 128 SER A CA 1
ATOM 989 C C . SER A 1 128 ? 16.943 12.688 -13.378 1.00 93.94 128 SER A C 1
ATOM 991 O O . SER A 1 128 ? 16.516 13.714 -13.905 1.00 93.94 128 SER A O 1
ATOM 993 N N . ASP A 1 129 ? 16.587 11.475 -13.806 1.00 95.00 129 ASP A N 1
ATOM 994 C CA . ASP A 1 129 ? 15.700 11.261 -14.951 1.00 95.00 129 ASP A CA 1
ATOM 995 C C . ASP A 1 129 ? 14.243 11.527 -14.575 1.00 95.00 129 ASP A C 1
ATOM 997 O O . ASP A 1 129 ? 13.512 12.158 -15.341 1.00 95.00 129 ASP A O 1
ATOM 1001 N N . ILE A 1 130 ? 13.858 11.180 -13.343 1.00 93.88 130 ILE A N 1
ATOM 1002 C CA . ILE A 1 130 ? 12.578 11.600 -12.758 1.00 93.88 130 ILE A CA 1
ATOM 1003 C C . ILE A 1 130 ? 12.517 13.130 -12.666 1.00 93.88 130 ILE A C 1
ATOM 1005 O O . ILE A 1 130 ? 11.536 13.727 -13.101 1.00 93.88 130 ILE A O 1
ATOM 1009 N N . GLN A 1 131 ? 13.568 13.791 -12.171 1.00 94.44 131 GLN A N 1
ATOM 1010 C CA . GLN A 1 131 ? 13.591 15.256 -12.069 1.00 94.44 131 GLN A CA 1
ATOM 1011 C C . GLN A 1 131 ? 13.496 15.944 -13.441 1.00 94.44 131 GLN A C 1
ATOM 1013 O O . GLN A 1 131 ? 12.840 16.977 -13.567 1.00 94.44 131 GLN A O 1
ATOM 1018 N N . LYS A 1 132 ? 14.125 15.383 -14.484 1.00 94.19 132 LYS A N 1
ATOM 1019 C CA . LYS A 1 132 ? 14.001 15.894 -15.860 1.00 94.19 132 LYS A CA 1
ATOM 1020 C C . LYS A 1 132 ? 12.573 15.753 -16.389 1.00 94.19 132 LYS A C 1
ATOM 1022 O O . LYS A 1 132 ? 12.078 16.679 -17.026 1.00 94.19 132 LYS A O 1
ATOM 1027 N N . ALA A 1 133 ? 11.921 14.617 -16.133 1.00 93.50 133 ALA A N 1
ATOM 1028 C CA . ALA A 1 133 ? 10.538 14.378 -16.545 1.00 93.50 133 ALA A CA 1
ATOM 1029 C C . ALA A 1 133 ? 9.536 15.251 -15.765 1.00 93.50 133 ALA A C 1
ATOM 1031 O O . ALA A 1 133 ? 8.532 15.695 -16.321 1.00 93.50 133 ALA A O 1
ATOM 1032 N N . PHE A 1 134 ? 9.833 15.545 -14.497 1.00 94.94 134 PHE A N 1
ATOM 1033 C CA . PHE A 1 134 ? 8.989 16.324 -13.593 1.00 94.94 134 PHE A CA 1
ATOM 1034 C C . PHE A 1 134 ? 9.761 17.519 -13.008 1.00 94.94 134 PHE A C 1
ATOM 1036 O O . PHE A 1 134 ? 10.071 17.530 -11.817 1.00 94.94 134 PHE A O 1
ATOM 1043 N N 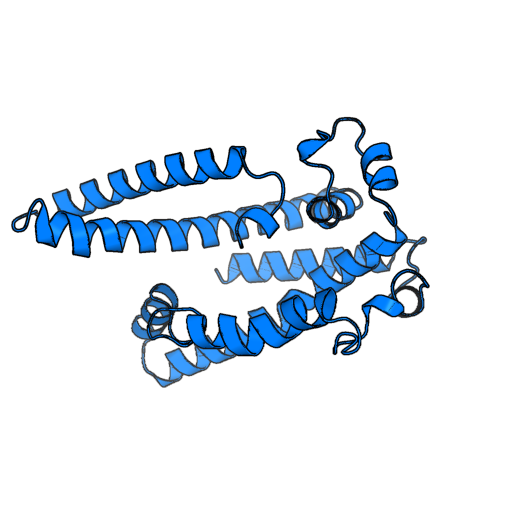. PRO A 1 135 ? 10.034 18.575 -13.800 1.00 92.56 135 PRO A N 1
ATOM 1044 C CA . PRO A 1 135 ? 10.879 19.695 -13.368 1.00 92.56 135 PRO A CA 1
ATOM 1045 C C . PRO A 1 135 ? 10.297 20.491 -12.193 1.00 92.56 135 PRO A C 1
ATOM 1047 O O . PRO A 1 135 ? 11.039 21.146 -11.468 1.00 92.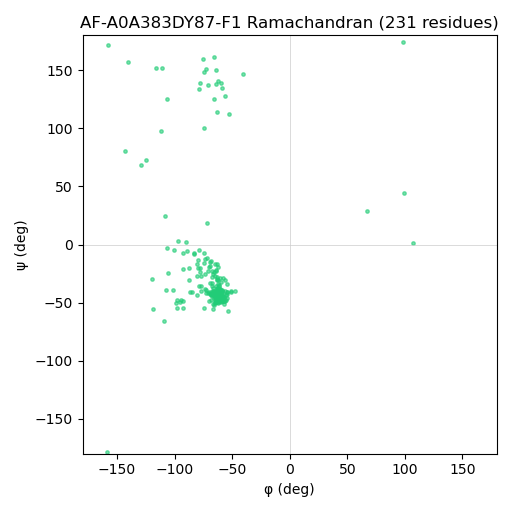56 135 PRO A O 1
ATOM 1050 N N . ASN A 1 136 ? 8.978 20.416 -11.992 1.00 93.38 136 ASN A N 1
ATOM 1051 C CA . ASN A 1 136 ? 8.268 21.074 -10.893 1.00 93.38 136 ASN A CA 1
ATOM 1052 C C . ASN A 1 136 ? 8.154 20.199 -9.633 1.00 93.38 136 ASN A C 1
ATOM 1054 O O . ASN A 1 136 ? 7.497 20.612 -8.677 1.00 93.38 136 ASN A O 1
ATOM 1058 N N . LEU A 1 137 ? 8.726 18.987 -9.627 1.00 90.62 137 LEU A N 1
ATOM 1059 C CA . LEU A 1 137 ? 8.755 18.148 -8.434 1.00 90.62 137 LEU A CA 1
ATOM 1060 C C . LEU A 1 137 ? 9.633 18.831 -7.369 1.00 90.62 137 LEU A C 1
ATOM 1062 O O . LEU A 1 137 ? 10.787 19.159 -7.664 1.00 90.62 137 LEU A O 1
ATOM 1066 N N . PRO A 1 138 ? 9.116 19.067 -6.150 1.00 89.00 138 PRO A N 1
ATOM 1067 C CA . PRO A 1 138 ? 9.908 19.638 -5.069 1.00 89.00 138 PRO A CA 1
ATOM 1068 C C . PRO A 1 138 ? 11.113 18.757 -4.725 1.00 89.00 138 PRO A C 1
ATOM 1070 O O . PRO A 1 138 ? 10.997 17.532 -4.660 1.00 89.00 138 PRO A O 1
ATOM 1073 N N . ALA A 1 139 ? 12.264 19.381 -4.469 1.00 87.25 139 ALA A N 1
ATOM 1074 C CA . ALA A 1 139 ? 13.513 18.666 -4.201 1.00 87.25 139 ALA A CA 1
ATOM 1075 C C . ALA A 1 139 ? 13.443 17.784 -2.941 1.00 87.25 139 ALA A C 1
ATOM 1077 O O . ALA A 1 139 ? 14.075 16.736 -2.889 1.00 87.25 139 ALA A O 1
ATOM 1078 N N . ASP A 1 140 ? 12.641 18.171 -1.948 1.00 85.25 140 ASP A N 1
ATOM 1079 C CA . ASP A 1 140 ? 12.390 17.402 -0.724 1.00 85.25 140 ASP A CA 1
ATOM 1080 C C . ASP A 1 140 ? 11.492 16.175 -0.950 1.00 85.25 140 ASP A C 1
ATOM 1082 O O . ASP A 1 140 ? 11.389 15.323 -0.074 1.00 85.25 140 ASP A O 1
ATOM 1086 N N . LYS A 1 141 ? 10.846 16.068 -2.117 1.00 84.06 141 LYS A N 1
ATOM 1087 C CA . LYS A 1 141 ? 10.031 14.915 -2.529 1.00 84.06 141 LYS A CA 1
ATOM 1088 C C . LYS A 1 141 ? 10.718 14.059 -3.592 1.00 84.06 141 LYS A C 1
ATOM 1090 O O . LYS A 1 141 ? 10.174 13.029 -3.986 1.00 84.06 141 LYS A O 1
ATOM 1095 N N . LEU A 1 142 ? 11.898 14.466 -4.063 1.00 87.81 142 LEU A N 1
ATOM 1096 C CA . LEU A 1 142 ? 12.690 13.684 -5.002 1.00 87.81 142 LEU A CA 1
ATOM 1097 C C . LEU A 1 142 ? 13.347 12.509 -4.262 1.00 87.81 142 LEU A C 1
ATOM 1099 O O . LEU A 1 142 ? 14.368 12.662 -3.597 1.00 87.81 142 LEU A O 1
ATOM 1103 N N . GLY A 1 143 ? 12.754 11.325 -4.389 1.00 88.44 143 GLY A N 1
ATOM 1104 C CA . GLY A 1 143 ? 13.253 10.086 -3.795 1.00 88.44 143 GLY A CA 1
ATOM 1105 C C . GLY A 1 143 ? 12.712 8.848 -4.507 1.00 88.44 143 GLY A C 1
ATOM 1106 O O . GLY A 1 143 ? 11.969 8.948 -5.479 1.00 88.44 143 GLY A O 1
ATOM 1107 N N . HIS A 1 144 ? 13.069 7.657 -4.034 1.00 89.00 144 HIS A N 1
ATOM 1108 C CA . HIS A 1 144 ? 12.665 6.415 -4.707 1.00 89.00 144 HIS A CA 1
ATOM 1109 C C . HIS A 1 144 ? 11.144 6.166 -4.679 1.00 89.00 144 HIS A C 1
ATOM 1111 O O . HIS A 1 144 ? 10.611 5.532 -5.589 1.00 89.00 144 HIS A O 1
ATOM 1117 N N . ASP A 1 145 ? 10.425 6.742 -3.710 1.00 87.50 145 ASP A N 1
ATOM 1118 C CA . ASP A 1 145 ? 8.970 6.587 -3.560 1.00 87.50 145 ASP A CA 1
ATOM 1119 C C . ASP A 1 145 ? 8.165 7.182 -4.733 1.00 87.50 145 ASP A C 1
ATOM 1121 O O . ASP A 1 145 ? 7.038 6.755 -4.995 1.00 87.50 145 ASP A O 1
ATOM 1125 N N . VAL A 1 146 ? 8.731 8.142 -5.481 1.00 91.38 146 VAL A N 1
ATOM 1126 C CA . VAL A 1 146 ? 8.037 8.764 -6.624 1.00 91.38 146 VAL A CA 1
ATOM 1127 C C . VAL A 1 146 ? 8.146 7.958 -7.920 1.00 91.38 146 VAL A C 1
ATOM 1129 O O . VAL A 1 146 ? 7.444 8.269 -8.884 1.00 91.38 146 VAL A O 1
ATOM 1132 N N . ALA A 1 147 ? 8.954 6.893 -7.948 1.00 93.62 147 ALA A N 1
ATOM 1133 C CA . ALA A 1 147 ? 9.156 6.075 -9.141 1.00 93.62 147 ALA A CA 1
ATOM 1134 C C . ALA A 1 147 ? 7.855 5.410 -9.623 1.00 93.62 147 ALA A C 1
ATOM 1136 O O . ALA A 1 147 ? 7.546 5.436 -10.814 1.00 93.62 147 ALA A O 1
ATOM 1137 N N . TYR A 1 148 ? 7.042 4.868 -8.710 1.00 93.81 148 TYR A N 1
ATOM 1138 C CA . TYR A 1 148 ? 5.778 4.233 -9.091 1.00 93.81 148 TYR A CA 1
ATOM 1139 C C . TYR A 1 148 ? 4.759 5.244 -9.659 1.00 93.81 148 TYR A C 1
ATOM 1141 O O . TYR A 1 148 ? 4.285 5.023 -10.775 1.00 93.81 148 TYR A O 1
ATOM 1149 N N . PRO A 1 149 ? 4.456 6.382 -8.994 1.00 93.31 149 PRO A N 1
ATOM 1150 C CA . PRO A 1 149 ? 3.646 7.447 -9.591 1.00 93.31 149 PRO A CA 1
ATOM 1151 C C . PRO A 1 149 ? 4.172 7.948 -10.941 1.00 93.31 149 PRO A C 1
ATOM 1153 O O . PRO A 1 149 ? 3.371 8.149 -11.853 1.00 93.31 149 PRO A O 1
ATOM 1156 N N . ALA A 1 150 ? 5.493 8.099 -11.095 1.00 95.50 150 ALA A N 1
ATOM 1157 C CA . ALA A 1 150 ? 6.112 8.488 -12.361 1.00 95.50 150 ALA A CA 1
ATOM 1158 C C . ALA A 1 150 ? 5.778 7.490 -13.483 1.00 95.50 150 ALA A C 1
ATOM 1160 O O . ALA A 1 150 ? 5.328 7.903 -14.551 1.00 95.50 150 ALA A O 1
ATOM 1161 N N . MET A 1 151 ? 5.885 6.182 -13.227 1.00 97.44 151 MET A N 1
ATOM 1162 C CA . MET A 1 151 ? 5.517 5.142 -14.199 1.00 97.44 151 MET A CA 1
ATOM 1163 C C . MET A 1 151 ? 4.041 5.190 -14.603 1.00 97.44 151 MET A C 1
ATOM 1165 O O . MET A 1 151 ? 3.715 4.953 -15.766 1.00 97.44 151 MET A O 1
ATOM 1169 N N . LEU A 1 152 ? 3.133 5.526 -13.680 1.00 95.25 152 LEU A N 1
ATOM 1170 C CA . LEU A 1 152 ? 1.704 5.620 -14.001 1.00 95.25 152 LEU A CA 1
ATOM 1171 C C . LEU A 1 152 ? 1.404 6.715 -15.030 1.00 95.25 152 LEU A C 1
ATOM 1173 O O . LEU A 1 152 ? 0.450 6.577 -15.792 1.00 95.25 152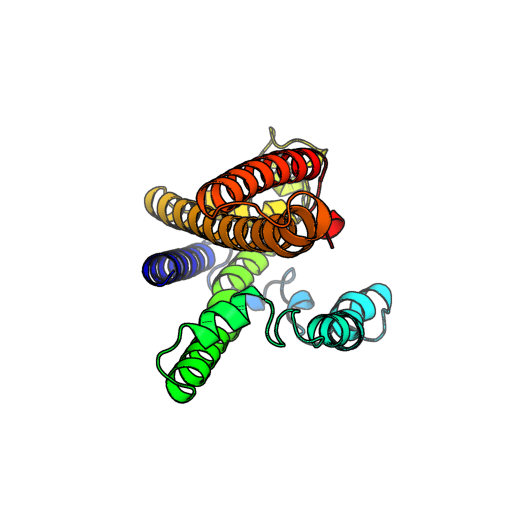 LEU A O 1
ATOM 1177 N N . THR A 1 153 ? 2.221 7.769 -15.106 1.00 95.25 153 THR A N 1
ATOM 1178 C CA . THR A 1 153 ? 2.031 8.849 -16.093 1.00 95.25 153 THR A CA 1
ATOM 1179 C C . THR A 1 153 ? 2.205 8.395 -17.545 1.00 95.25 153 THR A C 1
ATOM 1181 O O . THR A 1 153 ? 1.726 9.072 -18.451 1.00 95.25 153 THR A O 1
ATOM 1184 N N . LEU A 1 154 ? 2.825 7.230 -17.768 1.00 96.44 154 LEU A N 1
ATOM 1185 C CA . LEU A 1 154 ? 3.006 6.620 -19.089 1.00 96.44 154 LEU A CA 1
ATOM 1186 C C . LEU A 1 154 ? 1.747 5.886 -19.582 1.00 96.44 154 LEU A C 1
ATOM 1188 O O . LEU A 1 154 ? 1.660 5.510 -20.752 1.00 96.44 154 LEU A O 1
ATOM 1192 N N . LEU A 1 155 ? 0.781 5.643 -18.692 1.00 97.75 155 LEU A N 1
ATOM 1193 C CA . LEU A 1 155 ? -0.448 4.924 -19.009 1.00 97.75 155 LEU A CA 1
ATOM 1194 C C . LEU A 1 155 ? -1.410 5.807 -19.823 1.00 97.75 155 LEU A C 1
ATOM 1196 O O . LEU A 1 155 ? -1.495 7.016 -19.597 1.00 97.75 155 LEU A O 1
ATOM 1200 N N . PRO A 1 156 ? -2.222 5.218 -20.720 1.00 97.50 156 PRO A N 1
ATOM 1201 C CA . PRO A 1 156 ? -3.265 5.958 -21.416 1.00 97.50 156 PRO A CA 1
ATOM 1202 C C . PRO A 1 156 ? -4.310 6.472 -20.420 1.00 97.50 156 PRO A C 1
ATOM 1204 O O . PRO A 1 156 ? -4.593 5.829 -19.408 1.00 97.50 156 PRO A O 1
ATOM 1207 N N . SER A 1 157 ? -4.935 7.608 -20.733 1.00 95.69 157 SER A N 1
ATOM 1208 C CA . SER A 1 157 ? -5.785 8.371 -19.803 1.00 95.69 157 SER A CA 1
ATOM 1209 C C . SER A 1 157 ? -6.874 7.548 -19.100 1.00 95.69 157 SER A C 1
ATOM 1211 O O . SER A 1 157 ? -7.085 7.714 -17.900 1.00 95.69 157 SER A O 1
ATOM 1213 N N . GLY A 1 158 ? -7.537 6.626 -19.807 1.00 95.69 158 GLY A N 1
ATOM 1214 C CA . GLY A 1 158 ? -8.549 5.746 -19.211 1.00 95.69 158 GLY A CA 1
ATOM 1215 C C . GLY A 1 158 ? -7.975 4.769 -18.177 1.00 95.69 158 GLY A C 1
ATOM 1216 O O . GLY A 1 158 ? -8.543 4.603 -17.098 1.00 95.69 158 GLY A O 1
ATOM 1217 N N . LEU A 1 159 ? -6.823 4.162 -18.478 1.00 97.19 159 LEU A N 1
ATOM 1218 C CA . LEU A 1 159 ? -6.146 3.226 -17.580 1.00 97.19 159 LEU A CA 1
ATOM 1219 C C . LEU A 1 159 ? -5.510 3.954 -16.392 1.00 97.19 159 LEU A C 1
ATOM 1221 O O . LEU A 1 159 ? -5.654 3.505 -15.256 1.00 97.19 159 LEU A O 1
ATOM 1225 N N . LEU A 1 160 ? -4.888 5.111 -16.635 1.00 96.81 160 LEU A N 1
ATOM 1226 C CA . LEU A 1 160 ? -4.395 5.994 -15.580 1.00 96.81 160 LEU A CA 1
ATOM 1227 C C . LEU A 1 160 ? -5.520 6.363 -14.606 1.00 96.81 160 LEU A C 1
ATOM 1229 O O . LEU A 1 160 ? -5.352 6.226 -13.397 1.00 96.81 160 LEU A O 1
ATOM 1233 N N . GLY A 1 161 ? -6.686 6.766 -15.124 1.00 96.25 161 GLY A N 1
ATOM 1234 C CA . GLY A 1 161 ? -7.854 7.090 -14.305 1.00 96.25 161 GLY A CA 1
ATOM 1235 C C . GLY A 1 161 ? -8.323 5.912 -13.448 1.00 96.25 161 GLY A C 1
ATOM 1236 O O . GLY A 1 161 ? -8.575 6.086 -12.256 1.00 96.25 161 GLY A O 1
ATOM 1237 N N . LEU A 1 162 ? -8.382 4.706 -14.023 1.00 95.62 162 LEU A N 1
ATOM 1238 C CA . LEU A 1 162 ? -8.754 3.484 -13.303 1.00 95.62 162 LEU A CA 1
ATOM 1239 C C . LEU A 1 162 ? -7.774 3.168 -12.162 1.00 95.62 162 LEU A C 1
ATOM 1241 O O . LEU A 1 162 ? -8.200 2.935 -11.029 1.00 95.62 162 LEU A O 1
ATOM 1245 N N . VAL A 1 163 ? -6.467 3.182 -12.445 1.00 95.31 163 VAL A N 1
ATOM 1246 C CA . VAL A 1 163 ? -5.433 2.889 -11.442 1.00 95.31 163 VAL A CA 1
ATOM 1247 C C . VAL A 1 163 ? -5.434 3.956 -10.351 1.00 95.31 163 VAL A C 1
ATOM 1249 O O . VAL A 1 163 ? -5.508 3.606 -9.173 1.00 95.31 163 VAL A O 1
ATOM 1252 N N . ALA A 1 164 ? -5.448 5.240 -10.714 1.00 94.12 164 ALA A N 1
ATOM 1253 C CA . ALA A 1 164 ? -5.473 6.346 -9.760 1.00 94.12 164 ALA A CA 1
ATOM 1254 C C . ALA A 1 164 ? -6.703 6.283 -8.839 1.00 94.12 164 ALA A C 1
ATOM 1256 O O . ALA A 1 164 ? -6.561 6.359 -7.618 1.00 94.12 164 ALA A O 1
ATOM 1257 N N . ALA A 1 165 ? -7.899 6.059 -9.396 1.00 94.00 165 ALA A N 1
ATOM 1258 C CA . ALA A 1 165 ? -9.118 5.897 -8.605 1.00 94.00 165 ALA A CA 1
ATOM 1259 C C . ALA A 1 165 ? -9.017 4.709 -7.634 1.00 94.00 165 ALA A C 1
ATOM 1261 O O . ALA A 1 165 ? -9.409 4.821 -6.471 1.00 94.00 165 ALA A O 1
ATOM 1262 N N . SER A 1 166 ? -8.451 3.584 -8.083 1.00 92.56 166 SER A N 1
ATOM 1263 C CA . SER A 1 166 ? -8.274 2.395 -7.243 1.00 92.56 166 SER A CA 1
ATOM 1264 C C . SER A 1 166 ? -7.281 2.614 -6.094 1.00 92.56 166 SER A C 1
ATOM 1266 O O . SER A 1 166 ? -7.531 2.148 -4.982 1.00 92.56 166 SER A O 1
ATOM 1268 N N . LEU A 1 167 ? -6.200 3.370 -6.325 1.00 91.44 167 LEU A N 1
ATOM 1269 C CA . LEU A 1 167 ? -5.205 3.717 -5.307 1.00 91.44 167 LEU A CA 1
ATOM 1270 C C . LEU A 1 167 ? -5.789 4.674 -4.268 1.00 91.44 167 LEU A C 1
ATOM 1272 O O . LEU A 1 167 ? -5.604 4.463 -3.072 1.00 91.44 167 LEU A O 1
ATOM 1276 N N . ILE A 1 168 ? -6.553 5.676 -4.710 1.00 91.94 168 ILE A N 1
ATOM 1277 C CA . ILE A 1 168 ? -7.264 6.599 -3.817 1.00 91.94 168 ILE A CA 1
ATOM 1278 C C . ILE A 1 168 ? -8.272 5.827 -2.956 1.00 91.94 168 ILE A C 1
ATOM 1280 O O . ILE A 1 168 ? -8.320 6.011 -1.741 1.00 91.94 168 ILE A O 1
ATOM 1284 N N . ALA A 1 169 ? -9.034 4.904 -3.552 1.00 90.81 169 ALA A N 1
ATOM 1285 C CA . ALA A 1 169 ? -9.947 4.045 -2.806 1.00 90.81 169 ALA A CA 1
ATOM 1286 C C . ALA A 1 169 ? -9.204 3.133 -1.807 1.00 90.81 169 ALA A C 1
ATOM 1288 O O . ALA A 1 169 ? -9.638 2.995 -0.662 1.00 90.81 169 ALA A O 1
ATOM 1289 N N . ALA A 1 170 ? -8.067 2.541 -2.202 1.00 88.38 170 ALA A N 1
ATOM 1290 C CA . ALA A 1 170 ? -7.202 1.738 -1.326 1.00 88.38 170 ALA A CA 1
ATOM 1291 C C . ALA A 1 170 ? -6.707 2.539 -0.125 1.00 88.38 170 ALA A C 1
ATOM 1293 O O . ALA A 1 170 ? -6.862 2.100 1.013 1.00 88.38 170 ALA A O 1
ATOM 1294 N N . PHE A 1 171 ? -6.207 3.744 -0.373 1.00 89.75 171 PHE A N 1
ATOM 1295 C CA . PHE A 1 171 ? -5.772 4.663 0.663 1.00 89.75 171 PHE A CA 1
ATOM 1296 C C . PHE A 1 171 ? -6.908 5.024 1.630 1.00 89.75 171 PHE A C 1
ATOM 1298 O O . PHE A 1 171 ? -6.749 4.870 2.841 1.00 89.75 171 PHE A O 1
ATOM 1305 N N . MET A 1 172 ? -8.082 5.411 1.116 1.00 89.88 172 MET A N 1
ATOM 1306 C CA . MET A 1 172 ? -9.247 5.736 1.949 1.00 89.88 172 MET A CA 1
ATOM 1307 C C . MET A 1 172 ? -9.715 4.543 2.792 1.00 89.88 172 MET A C 1
ATOM 1309 O O . MET A 1 172 ? -10.071 4.720 3.956 1.00 89.88 172 MET A O 1
ATOM 1313 N N . SER A 1 173 ? -9.671 3.324 2.245 1.00 86.88 173 SER A N 1
ATOM 1314 C CA . SER A 1 173 ? -10.014 2.100 2.978 1.00 86.88 173 SER A CA 1
ATOM 1315 C C . SER A 1 173 ? -9.066 1.845 4.152 1.00 86.88 173 SER A C 1
ATOM 1317 O O . SER A 1 173 ? -9.528 1.529 5.253 1.00 86.88 173 SER A O 1
ATOM 1319 N N . THR A 1 174 ? -7.756 1.992 3.942 1.00 86.56 174 THR A N 1
ATOM 1320 C CA . THR A 1 174 ? -6.756 1.809 5.003 1.00 86.56 174 THR A CA 1
ATOM 1321 C C . THR A 1 174 ? -6.872 2.911 6.050 1.00 86.56 174 THR A C 1
ATOM 1323 O O . THR A 1 174 ? -6.971 2.611 7.238 1.00 86.56 174 THR A O 1
ATOM 1326 N N . MET A 1 175 ? -6.956 4.176 5.623 1.00 88.44 175 MET A N 1
ATOM 1327 C CA . MET A 1 175 ? -7.149 5.308 6.531 1.00 88.44 175 MET A CA 1
ATOM 1328 C C . MET A 1 175 ? -8.402 5.145 7.389 1.00 88.44 175 MET A C 1
ATOM 1330 O O . MET A 1 175 ? -8.331 5.300 8.604 1.00 88.44 175 MET A O 1
ATOM 1334 N N . SER A 1 176 ? -9.543 4.806 6.783 1.00 87.75 176 SER A N 1
ATOM 1335 C CA . SER A 1 176 ? -10.798 4.619 7.514 1.00 87.75 176 SER A CA 1
ATOM 1336 C C . SER A 1 176 ? -10.689 3.500 8.548 1.00 87.75 176 SER A C 1
ATOM 1338 O O . SER A 1 176 ? -11.174 3.670 9.665 1.00 87.75 176 SER A O 1
ATOM 1340 N N . THR A 1 177 ? -10.006 2.399 8.216 1.00 85.00 177 THR A N 1
ATOM 1341 C CA . THR A 1 177 ? -9.774 1.288 9.152 1.00 85.00 177 THR A CA 1
ATOM 1342 C C . THR A 1 177 ? -8.956 1.750 10.358 1.00 85.00 177 THR A C 1
ATOM 1344 O O . THR A 1 177 ? -9.378 1.543 11.495 1.00 85.00 177 THR A O 1
ATOM 1347 N N . GLN A 1 178 ? -7.829 2.428 10.119 1.00 85.94 178 GLN A N 1
ATOM 1348 C CA . GLN A 1 178 ? -6.932 2.881 11.185 1.00 85.94 178 GLN A CA 1
ATOM 1349 C C . GLN A 1 178 ? -7.575 3.961 12.063 1.00 85.94 178 GLN A C 1
ATOM 1351 O O . GLN A 1 178 ? -7.503 3.893 13.288 1.00 85.94 178 GLN A O 1
ATOM 1356 N N . LEU A 1 179 ? -8.274 4.924 11.455 1.00 89.31 179 LEU A N 1
ATOM 1357 C CA . LEU A 1 179 ? -8.986 5.975 12.183 1.00 89.31 179 LEU A CA 1
ATOM 1358 C C . LEU A 1 179 ? -10.130 5.413 13.030 1.00 89.31 179 LEU A C 1
ATOM 1360 O O . LEU A 1 179 ? -10.288 5.815 14.179 1.00 89.31 179 LEU A O 1
ATOM 1364 N N . ASN A 1 180 ? -10.909 4.471 12.492 1.00 87.19 180 ASN A N 1
ATOM 1365 C CA . ASN A 1 180 ? -12.024 3.870 13.219 1.00 87.19 180 ASN A CA 1
ATOM 1366 C C . ASN A 1 180 ? -11.541 3.005 14.393 1.00 87.19 180 ASN A C 1
ATOM 1368 O O . ASN A 1 180 ? -12.117 3.055 15.483 1.00 87.19 180 ASN A O 1
ATOM 1372 N N . LEU A 1 181 ? -10.464 2.241 14.191 1.00 84.88 181 LEU A N 1
ATOM 1373 C CA . LEU A 1 181 ? -9.843 1.450 15.251 1.00 84.88 181 LEU A CA 1
ATOM 1374 C C . LEU A 1 181 ? -9.254 2.356 16.343 1.00 84.88 181 LEU A C 1
ATOM 1376 O O . LEU A 1 181 ? -9.584 2.193 17.516 1.00 84.88 181 LEU A O 1
ATOM 1380 N N . GLY A 1 182 ? -8.457 3.357 15.957 1.00 87.25 182 GLY A N 1
ATOM 1381 C CA . GLY A 1 182 ? -7.856 4.313 16.888 1.00 87.25 182 GLY A CA 1
ATOM 1382 C C . GLY A 1 182 ? -8.899 5.099 17.686 1.00 87.25 182 GLY A C 1
ATOM 1383 O O . GLY A 1 182 ? -8.786 5.221 18.905 1.00 87.25 182 GLY A O 1
ATOM 1384 N N . ALA A 1 183 ? -9.965 5.566 17.031 1.00 90.00 183 ALA A N 1
ATOM 1385 C CA . ALA A 1 183 ? -11.070 6.235 17.712 1.00 90.00 183 ALA A CA 1
ATOM 1386 C C . ALA A 1 183 ? -11.782 5.301 18.700 1.00 90.00 183 ALA A C 1
ATOM 1388 O O . ALA A 1 183 ? -12.143 5.738 19.789 1.00 90.00 183 ALA A O 1
ATOM 1389 N N . SER A 1 184 ? -11.947 4.018 18.367 1.00 88.00 184 SER A N 1
ATOM 1390 C CA . SER A 1 184 ? -12.575 3.045 19.268 1.00 88.00 184 SER A CA 1
ATOM 1391 C C . SER A 1 184 ? -11.767 2.840 20.552 1.00 88.00 184 SER A C 1
ATOM 1393 O O . SER A 1 184 ? -12.370 2.771 21.623 1.00 88.00 184 SER A O 1
ATOM 1395 N N . TYR A 1 185 ? -10.431 2.818 20.473 1.00 89.62 185 TYR A N 1
ATOM 1396 C CA . TYR A 1 185 ? -9.569 2.787 21.662 1.00 89.62 185 TYR A CA 1
ATOM 1397 C C . TYR A 1 185 ? -9.711 4.065 22.499 1.00 89.62 185 TYR A C 1
ATOM 1399 O O . TYR A 1 185 ? -9.940 4.002 23.706 1.00 89.62 185 TYR A O 1
ATOM 1407 N N . LEU A 1 186 ? -9.671 5.240 21.864 1.00 93.88 186 LEU A N 1
ATOM 1408 C CA . LEU A 1 186 ? -9.836 6.519 22.566 1.00 93.88 186 LEU A CA 1
ATOM 1409 C C . LEU A 1 186 ? -11.217 6.660 23.226 1.00 93.88 186 LEU A C 1
ATOM 1411 O O . LEU A 1 186 ? -11.337 7.244 24.304 1.00 93.88 186 LEU A O 1
ATOM 1415 N N . VAL A 1 187 ? -12.266 6.108 22.615 1.00 96.25 187 VAL A N 1
ATOM 1416 C CA . VAL A 1 187 ? -13.616 6.120 23.187 1.00 96.25 187 VAL A CA 1
ATOM 1417 C C . VAL A 1 187 ? -13.742 5.133 24.339 1.00 96.25 187 VAL A C 1
ATOM 1419 O O . VAL A 1 187 ? -14.151 5.538 25.422 1.00 96.25 187 VAL A O 1
ATOM 1422 N N . ASN A 1 188 ? -13.422 3.857 24.132 1.00 93.00 188 ASN A N 1
ATOM 1423 C CA . ASN A 1 188 ? -13.742 2.814 25.108 1.00 93.00 188 ASN A CA 1
ATOM 1424 C C . ASN A 1 188 ? -12.734 2.769 26.258 1.00 93.00 188 ASN A C 1
ATOM 1426 O O . ASN A 1 188 ? -13.130 2.714 27.425 1.00 93.00 188 ASN A O 1
ATOM 1430 N N . ASP A 1 189 ? -11.446 2.873 25.937 1.00 93.62 189 ASP A N 1
ATOM 1431 C CA . ASP A 1 189 ? -10.376 2.617 26.901 1.00 93.62 189 ASP A CA 1
ATOM 1432 C C . ASP A 1 189 ? -9.916 3.891 27.605 1.00 93.62 189 ASP A C 1
ATOM 1434 O O . ASP A 1 189 ? -9.375 3.824 28.706 1.00 93.62 189 ASP A O 1
ATOM 1438 N N . PHE A 1 190 ? -10.170 5.060 27.007 1.00 95.44 190 PHE A N 1
ATOM 1439 C CA . PHE A 1 190 ? -9.843 6.354 27.602 1.00 95.44 190 PHE A CA 1
ATOM 1440 C C . PHE A 1 190 ? -11.088 7.132 28.047 1.00 95.44 190 PHE A C 1
ATOM 1442 O O . PHE A 1 190 ? -11.293 7.344 29.244 1.00 95.44 190 PHE A O 1
ATOM 1449 N N . TYR A 1 191 ? -11.946 7.548 27.110 1.00 97.00 191 TYR A N 1
ATOM 1450 C CA . TYR A 1 191 ? -13.062 8.447 27.414 1.00 97.00 191 TYR A CA 1
ATOM 1451 C C . TYR A 1 191 ? -14.119 7.798 28.310 1.00 97.00 191 TYR A C 1
ATOM 1453 O O . TYR A 1 191 ? -14.408 8.312 29.388 1.00 97.00 191 TYR A O 1
ATOM 1461 N N . HIS A 1 192 ? -14.670 6.658 27.903 1.00 96.88 192 HIS A N 1
ATOM 1462 C CA . HIS A 1 192 ? -15.677 5.940 28.673 1.00 96.88 192 HIS A CA 1
ATOM 1463 C C . HIS A 1 192 ? -15.083 5.431 29.986 1.00 96.88 192 HIS A C 1
ATOM 1465 O O . HIS A 1 192 ? -15.678 5.604 31.041 1.00 96.88 192 HIS A O 1
ATOM 1471 N N . ARG A 1 193 ? -13.868 4.874 29.965 1.00 95.44 193 ARG A N 1
ATOM 1472 C CA . ARG A 1 193 ? -13.263 4.308 31.173 1.00 95.44 193 ARG A CA 1
ATOM 1473 C C . ARG A 1 193 ? -12.896 5.346 32.238 1.00 95.44 193 ARG A C 1
ATOM 1475 O O . ARG A 1 193 ? -13.123 5.078 33.417 1.00 95.44 193 ARG A O 1
ATOM 1482 N N . PHE A 1 194 ? -12.315 6.484 31.851 1.00 96.75 194 PHE A N 1
ATOM 1483 C CA . PHE A 1 194 ? -11.693 7.419 32.799 1.00 96.75 194 PHE A CA 1
ATOM 1484 C C . PHE A 1 194 ? -12.311 8.821 32.817 1.00 96.75 194 PHE A C 1
ATOM 1486 O O . PHE A 1 194 ? -12.285 9.465 33.861 1.00 96.75 194 PHE A O 1
ATOM 1493 N N . ILE A 1 195 ? -12.869 9.307 31.703 1.00 97.00 195 ILE A N 1
ATOM 1494 C CA . ILE A 1 195 ? -13.394 10.682 31.610 1.00 97.00 195 ILE A CA 1
ATOM 1495 C C . ILE A 1 195 ? -14.884 10.742 31.951 1.00 97.00 195 ILE A C 1
ATOM 1497 O O . ILE A 1 195 ? -15.307 11.588 32.738 1.00 97.00 195 ILE A O 1
ATOM 1501 N N . LYS A 1 196 ? -15.695 9.855 31.364 1.00 96.56 196 LYS A N 1
ATOM 1502 C CA . LYS A 1 196 ? -17.146 9.818 31.572 1.00 96.56 196 LYS A CA 1
ATOM 1503 C C . LYS A 1 196 ? -17.690 8.376 31.601 1.00 96.56 196 LYS A C 1
ATOM 1505 O O . LYS A 1 196 ? -18.300 7.936 30.628 1.00 96.56 196 LYS A O 1
ATOM 1510 N N . PRO A 1 197 ? -17.566 7.671 32.745 1.00 95.38 197 PRO A N 1
ATOM 1511 C CA . PRO A 1 197 ? -18.049 6.290 32.913 1.00 95.38 197 PRO A CA 1
ATOM 1512 C C . PRO A 1 197 ? -19.555 6.074 32.780 1.00 95.38 197 PRO A C 1
ATOM 1514 O O . PRO A 1 197 ? -19.994 4.943 32.620 1.00 95.38 197 PRO A O 1
ATOM 1517 N N . ALA A 1 198 ? -20.351 7.140 32.862 1.00 96.81 198 ALA A N 1
ATOM 1518 C CA . ALA A 1 198 ? -21.802 7.099 32.685 1.00 96.81 198 ALA A CA 1
ATOM 1519 C C . ALA A 1 198 ? -22.244 7.742 31.356 1.00 96.81 198 ALA A C 1
ATOM 1521 O O . ALA A 1 198 ? -23.351 8.274 31.265 1.00 96.81 198 ALA A O 1
ATOM 1522 N N . ALA A 1 199 ? -21.361 7.786 30.351 1.00 96.38 199 ALA A N 1
ATOM 1523 C CA . ALA A 1 199 ? -21.695 8.342 29.045 1.00 96.38 199 ALA A CA 1
ATOM 1524 C C . ALA A 1 199 ? -22.789 7.511 28.363 1.00 96.38 199 ALA A C 1
ATOM 1526 O O . ALA A 1 199 ? -22.764 6.283 28.370 1.00 96.38 199 ALA A O 1
ATOM 1527 N N . THR A 1 200 ? -23.747 8.191 27.745 1.00 97.12 200 THR A N 1
ATOM 1528 C CA . THR A 1 200 ? -24.756 7.531 26.909 1.00 97.12 200 THR A CA 1
ATOM 1529 C C . THR A 1 200 ? -24.161 7.123 25.560 1.00 97.12 200 THR A C 1
ATOM 1531 O O . THR A 1 200 ? -23.207 7.738 25.087 1.00 97.12 200 THR A O 1
ATOM 1534 N N . GLU A 1 201 ? -24.788 6.174 24.861 1.00 96.00 201 GLU A N 1
ATOM 1535 C CA . GLU A 1 201 ? -24.385 5.776 23.499 1.00 96.00 201 GLU A CA 1
ATOM 1536 C C . GLU A 1 201 ? -24.236 6.966 22.538 1.00 96.00 201 GLU A C 1
ATOM 1538 O O . GLU A 1 201 ? -23.283 7.053 21.765 1.00 96.00 201 GLU A O 1
ATOM 1543 N N . LYS A 1 202 ? -25.144 7.949 22.616 1.00 96.81 202 LYS A N 1
ATOM 1544 C CA . LYS A 1 202 ? -25.062 9.162 21.785 1.00 96.81 202 LYS A CA 1
ATOM 1545 C C . LYS A 1 202 ? -23.803 9.979 22.077 1.00 96.81 202 LYS A C 1
ATOM 1547 O O . LYS A 1 202 ? -23.220 10.548 21.156 1.00 96.81 202 LYS A O 1
ATOM 1552 N N . GLU A 1 203 ? -23.393 10.043 23.339 1.00 96.88 203 GLU A N 1
ATOM 1553 C CA . GLU A 1 203 ? -22.185 10.752 23.760 1.00 96.88 203 GLU A CA 1
ATOM 1554 C C . GLU A 1 203 ? -20.921 9.995 23.355 1.00 96.88 203 GLU A C 1
ATOM 1556 O O . GLU A 1 203 ? -19.973 10.625 22.893 1.00 96.88 203 GLU A O 1
ATOM 1561 N N . LEU A 1 204 ? -20.924 8.660 23.438 1.00 96.19 204 LEU A N 1
ATOM 1562 C CA . LEU A 1 204 ? -19.823 7.821 22.959 1.00 96.19 204 LEU A CA 1
ATOM 1563 C C . LEU A 1 204 ? -19.620 7.962 21.445 1.00 96.19 204 LEU A C 1
ATOM 1565 O O . LEU A 1 204 ? -18.496 8.169 20.988 1.00 96.19 204 LEU A O 1
ATOM 1569 N N . VAL A 1 205 ? -20.705 7.950 20.663 1.00 95.62 205 VAL A N 1
ATOM 1570 C CA . VAL A 1 205 ? -20.645 8.185 19.210 1.00 95.62 205 VAL A CA 1
ATOM 1571 C C . VAL A 1 205 ? -20.116 9.587 18.894 1.00 95.62 205 VAL A C 1
ATOM 1573 O O . VAL A 1 205 ? -19.306 9.748 17.977 1.00 95.62 205 VAL A O 1
ATOM 1576 N N . LEU A 1 206 ? -20.543 10.612 19.640 1.00 96.94 206 LEU A N 1
ATOM 1577 C CA . LEU A 1 206 ? -20.043 11.976 19.457 1.00 96.94 206 LEU A CA 1
ATOM 1578 C C . LEU A 1 206 ? -18.546 12.079 19.787 1.00 96.94 206 LEU A C 1
ATOM 1580 O O . LEU A 1 206 ? -17.795 12.664 19.006 1.00 96.94 206 LEU A O 1
ATOM 1584 N N . ALA A 1 207 ? -18.110 11.476 20.896 1.00 96.56 207 ALA A N 1
ATOM 1585 C CA . ALA A 1 207 ? -16.704 11.413 21.282 1.00 96.56 207 ALA A CA 1
ATOM 1586 C C . ALA A 1 207 ? -15.863 10.699 20.212 1.00 96.56 207 ALA A C 1
ATOM 1588 O O . ALA A 1 207 ? -14.818 11.210 19.818 1.00 96.56 207 ALA A O 1
ATOM 1589 N N . GLY A 1 208 ? -16.350 9.583 19.657 1.00 95.69 208 GLY A N 1
ATOM 1590 C CA . GLY A 1 208 ? -15.671 8.863 18.576 1.00 95.69 208 GLY A CA 1
ATOM 1591 C C . GLY A 1 208 ? -15.488 9.698 17.312 1.00 95.69 208 GLY A C 1
A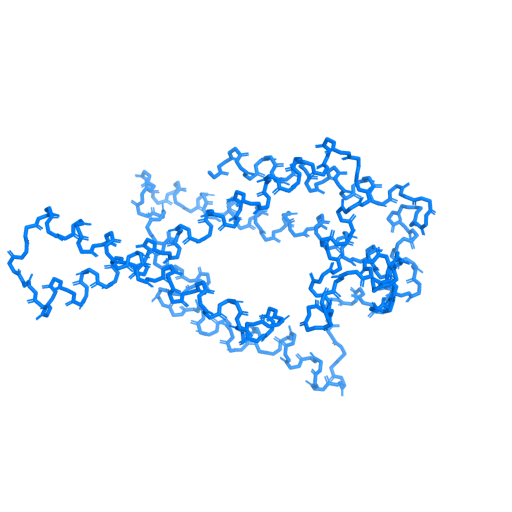TOM 1592 O O . GLY A 1 208 ? -14.402 9.713 16.729 1.00 95.69 208 GLY A O 1
ATOM 1593 N N . ARG A 1 209 ? -16.511 10.466 16.913 1.00 95.94 209 ARG A N 1
ATOM 1594 C CA . ARG A 1 209 ? -16.405 11.408 15.784 1.00 95.94 209 ARG A CA 1
ATOM 1595 C C . ARG A 1 209 ? -15.378 12.506 16.057 1.00 95.94 209 ARG A C 1
ATOM 1597 O O . ARG A 1 209 ? -14.593 12.823 15.168 1.00 95.94 209 ARG A O 1
ATOM 1604 N N . LEU A 1 210 ? -15.356 13.057 17.272 1.00 96.69 210 LEU A N 1
ATOM 1605 C CA . LEU A 1 210 ? -14.382 14.079 17.657 1.00 96.69 210 LEU A CA 1
ATOM 1606 C C . LEU A 1 210 ? -12.951 13.529 17.626 1.00 96.69 210 LEU A C 1
ATOM 1608 O O . LEU A 1 210 ? -12.085 14.136 17.000 1.00 96.69 210 LEU A O 1
ATOM 1612 N N . PHE A 1 211 ? -12.707 12.369 18.240 1.00 96.62 211 PHE A N 1
ATOM 1613 C CA . PHE A 1 211 ? -11.391 11.732 18.217 1.00 96.62 211 PHE A CA 1
ATOM 1614 C C . PHE A 1 211 ? -10.942 11.391 16.799 1.00 96.62 211 PHE A C 1
ATOM 1616 O O . PHE A 1 211 ? -9.789 11.635 16.468 1.00 96.62 211 PHE A O 1
ATOM 1623 N N . THR A 1 212 ? -11.853 10.939 15.934 1.00 95.19 212 THR A N 1
ATOM 1624 C CA . THR A 1 212 ? -11.552 10.721 14.510 1.00 95.19 212 THR A CA 1
ATOM 1625 C C . THR A 1 212 ? -11.037 12.001 13.849 1.00 95.19 212 THR A C 1
ATOM 1627 O O . THR A 1 212 ? -10.000 11.976 13.193 1.00 95.19 212 THR A O 1
ATOM 1630 N N . VAL A 1 213 ? -11.725 13.134 14.040 1.00 95.75 213 VAL A N 1
ATOM 1631 C CA . VAL A 1 213 ? -11.305 14.431 13.476 1.00 95.75 213 VAL A CA 1
ATOM 1632 C C . VAL A 1 213 ? -9.940 14.855 14.021 1.00 95.75 213 VAL A C 1
ATOM 1634 O O . VAL A 1 213 ? -9.080 15.277 13.250 1.00 95.75 213 VAL A O 1
ATOM 1637 N N . VAL A 1 214 ? -9.710 14.702 15.326 1.00 94.56 214 VAL A N 1
ATOM 1638 C CA . VAL A 1 214 ? -8.417 15.014 15.953 1.00 94.56 214 VAL A CA 1
ATOM 1639 C C . VAL A 1 214 ? -7.302 14.138 15.375 1.00 94.56 214 VAL A C 1
ATOM 1641 O O . VAL A 1 214 ? -6.265 14.663 14.973 1.00 94.56 214 VAL A O 1
ATOM 1644 N N . SER A 1 215 ? -7.519 12.827 15.260 1.00 93.75 215 SER A N 1
ATOM 1645 C CA . SER A 1 215 ? -6.558 11.896 14.661 1.00 93.75 215 SER A CA 1
ATOM 1646 C C . SER A 1 215 ? -6.254 12.234 13.201 1.00 93.75 215 SER A C 1
ATOM 1648 O O . SER A 1 215 ? -5.096 12.160 12.800 1.00 93.75 215 SER A O 1
ATOM 1650 N N . VAL A 1 216 ? -7.254 12.660 12.417 1.00 94.12 216 VAL A N 1
ATOM 1651 C CA . VAL A 1 216 ? -7.044 13.132 11.037 1.00 94.12 216 VAL A CA 1
ATOM 1652 C C . VAL A 1 216 ? -6.153 14.369 11.009 1.00 94.12 216 VAL A C 1
ATOM 1654 O O . VAL A 1 216 ? -5.213 14.406 10.224 1.00 94.12 216 VAL A O 1
ATOM 1657 N N . ILE A 1 217 ? -6.412 15.367 11.860 1.00 94.88 217 ILE A N 1
ATOM 1658 C CA . ILE A 1 217 ? -5.617 16.604 11.899 1.00 94.88 217 ILE A CA 1
ATOM 1659 C C . ILE A 1 217 ? -4.165 16.305 12.283 1.00 94.88 217 ILE A C 1
ATOM 1661 O O . ILE A 1 217 ? -3.250 16.791 11.622 1.00 94.88 217 ILE A O 1
ATOM 1665 N N . LEU A 1 218 ? -3.946 15.484 13.314 1.00 93.06 218 LEU A N 1
ATOM 1666 C CA . LEU A 1 218 ? -2.599 15.113 13.754 1.00 93.06 218 LEU A CA 1
ATOM 1667 C C . LEU A 1 218 ? -1.863 14.284 12.695 1.00 93.06 218 LEU A C 1
ATOM 1669 O O . LEU A 1 218 ? -0.713 14.581 12.378 1.00 93.06 218 LEU A O 1
ATOM 1673 N N . GLY A 1 219 ? -2.532 13.285 12.112 1.00 91.56 219 GLY A N 1
ATOM 1674 C CA . GLY A 1 219 ? -1.957 12.436 11.069 1.00 91.56 219 GLY A CA 1
ATOM 1675 C C . GLY A 1 219 ? -1.630 13.210 9.792 1.00 91.56 219 GLY A C 1
ATOM 1676 O O . GLY A 1 219 ? -0.541 13.059 9.247 1.00 91.56 219 GLY A O 1
ATOM 1677 N N . ALA A 1 220 ? -2.532 14.087 9.341 1.00 91.12 220 ALA A N 1
ATOM 1678 C CA . ALA A 1 220 ? -2.287 14.958 8.193 1.00 91.12 220 ALA A CA 1
ATOM 1679 C C . ALA A 1 220 ? -1.161 15.962 8.475 1.00 91.12 220 ALA A C 1
ATOM 1681 O O . ALA A 1 220 ? -0.298 16.162 7.625 1.00 91.12 220 ALA A O 1
ATOM 1682 N N . GLY A 1 221 ? -1.133 16.554 9.674 1.00 92.44 221 GLY A N 1
ATOM 1683 C CA . GLY A 1 221 ? -0.075 17.471 10.095 1.00 92.44 221 GLY A CA 1
ATOM 1684 C C . GLY A 1 221 ? 1.303 16.813 10.074 1.00 92.44 221 GLY A C 1
ATOM 1685 O O . GLY A 1 221 ? 2.225 17.358 9.473 1.00 92.44 221 GLY A O 1
ATOM 1686 N N . LEU A 1 222 ? 1.427 15.614 10.654 1.00 90.25 222 LEU A N 1
ATOM 1687 C CA . LEU A 1 222 ? 2.670 14.843 10.610 1.00 90.25 222 LEU A CA 1
ATOM 1688 C C . LEU A 1 222 ? 3.032 14.440 9.174 1.00 90.25 222 LEU A C 1
ATOM 1690 O O . LEU A 1 222 ? 4.173 14.614 8.761 1.00 90.25 222 LEU A O 1
ATOM 1694 N N . GLY A 1 223 ? 2.062 13.961 8.391 1.00 88.25 223 GLY A N 1
ATOM 1695 C CA . GLY A 1 223 ? 2.280 13.543 7.004 1.00 88.25 223 GLY A CA 1
ATOM 1696 C C . GLY A 1 223 ? 2.803 14.660 6.095 1.00 88.25 223 GLY A C 1
ATOM 1697 O O . GLY A 1 223 ? 3.605 14.393 5.205 1.00 88.25 223 GLY A O 1
ATOM 1698 N N . LEU A 1 224 ? 2.418 15.917 6.343 1.00 88.00 224 LEU A N 1
ATOM 1699 C CA . LEU A 1 224 ? 2.953 17.075 5.617 1.00 88.00 224 LEU A CA 1
ATOM 1700 C C . LEU A 1 224 ? 4.438 17.341 5.913 1.00 88.00 224 LEU A C 1
ATOM 1702 O O . LEU A 1 224 ? 5.108 17.959 5.089 1.00 88.00 224 LEU A O 1
ATOM 1706 N N . MET A 1 225 ? 4.954 16.873 7.054 1.00 88.12 225 MET A N 1
ATOM 1707 C CA . MET A 1 225 ? 6.359 17.033 7.447 1.00 88.12 225 MET A C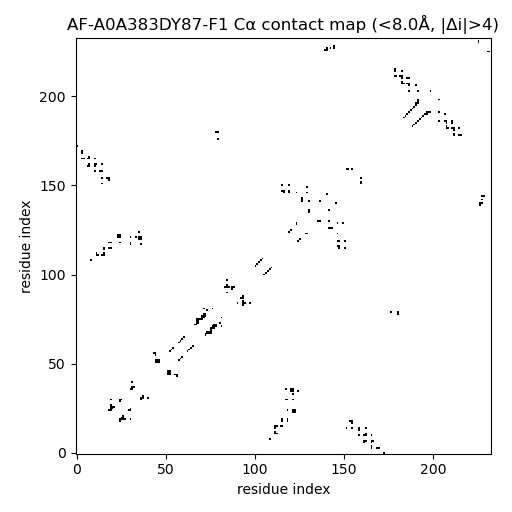A 1
ATOM 1708 C C . MET A 1 225 ? 7.267 15.910 6.924 1.00 88.12 225 MET A C 1
ATOM 1710 O O . MET A 1 225 ? 8.478 16.106 6.856 1.00 88.12 225 MET A O 1
ATOM 1714 N N . LEU A 1 226 ? 6.709 14.749 6.564 1.00 86.31 226 LEU A N 1
ATOM 1715 C CA . LEU A 1 226 ? 7.481 13.601 6.080 1.00 86.31 226 LEU A CA 1
ATOM 1716 C C . LEU A 1 226 ? 7.905 13.786 4.616 1.00 86.31 226 LEU A C 1
ATOM 1718 O O . LEU A 1 226 ? 7.126 14.243 3.774 1.00 86.31 226 LEU A O 1
ATOM 1722 N N . THR A 1 227 ? 9.138 13.402 4.294 1.00 81.69 227 THR A N 1
ATOM 1723 C CA . THR A 1 227 ? 9.715 13.485 2.941 1.00 81.69 227 THR A CA 1
ATOM 1724 C C . THR A 1 227 ? 9.824 12.131 2.248 1.00 81.69 227 THR A C 1
ATOM 1726 O O . THR A 1 227 ? 9.771 12.083 1.022 1.00 81.69 227 THR A O 1
ATOM 1729 N N . SER A 1 228 ? 9.897 11.034 3.005 1.00 79.56 228 SER A N 1
ATOM 1730 C CA . SER A 1 228 ? 9.876 9.666 2.476 1.00 79.56 228 SER A CA 1
ATOM 1731 C C . SER A 1 228 ? 9.055 8.730 3.359 1.00 79.56 228 SER A C 1
ATOM 1733 O O . SER A 1 228 ? 8.871 8.977 4.553 1.00 79.56 228 SER A O 1
ATOM 1735 N N . ALA A 1 229 ? 8.579 7.628 2.779 1.00 73.38 229 ALA A N 1
ATOM 1736 C CA . ALA A 1 229 ? 7.854 6.594 3.510 1.00 73.38 229 ALA A CA 1
ATOM 1737 C C . ALA A 1 229 ? 8.721 5.964 4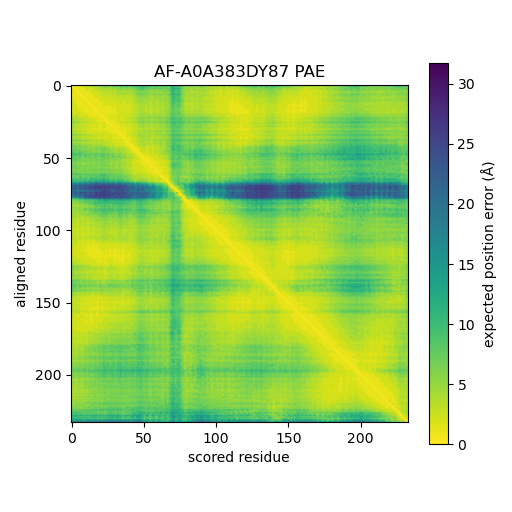.611 1.00 73.38 229 ALA A C 1
ATOM 1739 O O . ALA A 1 229 ? 8.217 5.665 5.689 1.00 73.38 229 ALA A O 1
ATOM 1740 N N . GLY A 1 230 ? 10.031 5.830 4.375 1.00 69.88 230 GLY A N 1
ATOM 1741 C CA . GLY A 1 230 ? 10.975 5.253 5.336 1.00 69.88 230 GLY A CA 1
ATOM 1742 C C . GLY A 1 230 ? 11.110 6.028 6.649 1.00 69.88 230 GLY A C 1
ATOM 1743 O O . GLY A 1 230 ? 11.546 5.454 7.629 1.00 69.88 230 GLY A O 1
ATOM 1744 N N . GLN A 1 231 ? 10.712 7.303 6.713 1.00 73.12 231 GLN A N 1
ATOM 1745 C CA . GLN A 1 231 ? 10.718 8.066 7.971 1.00 73.12 231 GLN A CA 1
ATOM 1746 C C . GLN A 1 231 ? 9.582 7.676 8.929 1.00 73.12 231 GLN A C 1
ATOM 1748 O O . GLN A 1 231 ? 9.610 8.061 10.096 1.00 73.12 231 GLN A O 1
ATOM 1753 N N . ALA A 1 232 ? 8.559 6.976 8.432 1.00 66.25 232 ALA A N 1
ATOM 1754 C CA . ALA A 1 232 ? 7.415 6.535 9.225 1.00 66.25 232 ALA A CA 1
ATOM 1755 C C . ALA A 1 232 ? 7.575 5.115 9.801 1.00 66.25 232 ALA A C 1
ATOM 1757 O O . ALA A 1 232 ? 6.713 4.696 10.577 1.00 66.25 232 ALA A O 1
ATOM 1758 N N . PHE A 1 233 ? 8.629 4.390 9.410 1.00 55.97 233 PHE A N 1
ATOM 1759 C CA . PHE A 1 233 ? 8.918 3.005 9.800 1.00 55.97 233 PHE A CA 1
ATOM 1760 C C . PHE A 1 233 ? 10.239 2.921 10.565 1.00 55.97 233 PHE A C 1
ATOM 1762 O O . PHE A 1 233 ? 10.332 2.035 11.442 1.00 55.97 233 PHE A O 1
#

Foldseek 3Di:
DVVLLVLLLVLLVVLLVVLCVDPLNVHDVSLCVPPLQVQVPDPQDDPVDCVPRCVVPVCCVPPVCVVQCPCQHPPNPNVVLVVVLVPDPDNVRSVVVVVVCCCSPPVPPCVSVVSQLSSLCRCPVDLVSVCVVPVPPDPLQSDSVCSNVSSLVPDDPVSSVSNVVSVVVVVVVVLVSVLQVQLVCCLPVPCCPPPNVPDDPVRSVVSSVVSSVVCCVVVVVVVVVDSDPVVVD

InterPro domains:
  IPR001734 Sodium/solute symporter [PF00474] (1-218)
  IPR001734 Sodium/solute symporter [PS50283] (80-233)
  IPR038377 Sodium/glucose symporter superfamily [G3DSA:1.20.1730.10] (1-233)

Solvent-accessible surface area (backbone atoms only — not comparable to full-atom values): 12911 Å² total; per-residue (Å²): 105,71,69,53,50,52,49,33,50,54,29,38,48,51,49,28,56,53,56,33,61,34,83,92,42,60,29,68,74,44,43,60,69,30,80,76,31,47,85,71,64,63,91,64,64,62,80,88,42,61,88,55,23,38,69,71,47,48,39,48,65,60,50,47,44,54,63,16,53,40,85,48,24,61,87,51,40,15,63,67,55,42,52,55,41,72,69,34,95,43,69,69,55,25,53,51,51,51,51,50,45,48,46,51,59,66,69,54,53,50,51,33,57,51,56,46,50,53,47,30,41,70,80,40,66,45,74,67,50,50,41,68,76,40,73,84,61,55,75,72,56,69,55,79,82,47,44,59,65,56,57,47,70,76,44,58,70,71,56,34,51,46,36,53,52,28,51,53,50,51,50,52,53,52,50,51,51,53,42,54,52,53,17,48,46,50,30,55,71,41,36,34,64,72,74,39,76,82,61,49,72,71,53,48,54,50,48,26,54,50,43,34,52,51,50,48,53,54,53,54,57,54,55,73,72,56,60,53,76,75,80,80,110

Nearest PDB structures (foldseek):
  3dh4-assembly1_A  TM=7.494E-01  e=8.924E-05  Vibrio parahaemolyticus
  2xq2-assembly1_A  TM=7.298E-01  e=1.072E-04  Vibrio parahaemolyticus
  8zqq-assembly1_A  TM=7.882E-01  e=2.739E-02  Homo sapiens